Protein AF-A0A3S4ZV03-F1 (afdb_monomer_lite)

Foldseek 3Di:
DPPVVVVVVVVVVVVVVVVVVVCVVVVVVPPDDDQVKDAAFDKDQAKKFKKWKPLLLLLLLLCVVVLVVVPPDPPPPCPVPPPDDDDPPDPPPPPDDDDPPVVVVVVVLVVVLVVLVVVSVVVNVVLVVLVVCCVPPVDPVSVVCSRCVLVLQPDPPHPPHDPSNNVVSVVSSVSLQVVLVVVCVVLVWAWRIDGNTMTMIGQPHLDPVSSVVSVVVVQVVQCVDSSCVVIDMGTDWMFNIKRGDDPVDIDGHTDDDD

pLDDT: mean 71.77, std 21.35, range [29.94, 94.19]

Radius of gyration: 23.53 Å; chains: 1; bounding box: 66×64×48 Å

Structure (mmCIF, N/CA/C/O backbone):
data_AF-A0A3S4ZV03-F1
#
_entry.id   AF-A0A3S4ZV03-F1
#
loop_
_atom_site.group_PDB
_atom_site.id
_atom_site.type_symbol
_atom_site.label_atom_id
_atom_site.label_alt_id
_atom_site.label_comp_id
_atom_site.label_asym_id
_atom_site.label_entity_id
_atom_site.label_seq_id
_atom_site.pdbx_PDB_ins_code
_atom_site.Cartn_x
_atom_site.Cartn_y
_atom_site.Cartn_z
_atom_site.occupancy
_atom_site.B_iso_or_equiv
_atom_site.auth_seq_id
_atom_site.auth_comp_id
_atom_site.auth_asym_id
_atom_site.auth_atom_id
_atom_site.pdbx_PDB_model_num
ATOM 1 N N . MET A 1 1 ? -4.971 -44.556 -24.048 1.00 48.72 1 MET A N 1
ATOM 2 C CA . MET A 1 1 ? -5.098 -43.115 -23.725 1.00 48.72 1 MET A CA 1
ATOM 3 C C . MET A 1 1 ? -4.970 -42.780 -22.225 1.00 48.72 1 MET A C 1
ATOM 5 O O . MET A 1 1 ? -4.856 -41.608 -21.910 1.00 48.72 1 MET A O 1
ATOM 9 N N . TYR A 1 2 ? -4.892 -43.758 -21.304 1.00 41.91 2 TYR A N 1
ATOM 10 C CA . TYR A 1 2 ? -4.783 -43.507 -19.848 1.00 41.91 2 TYR A CA 1
ATOM 11 C C . TYR A 1 2 ? -3.351 -43.499 -19.272 1.00 41.91 2 TYR A C 1
ATOM 13 O O . TYR A 1 2 ? -3.158 -43.106 -18.127 1.00 41.91 2 TYR A O 1
ATOM 21 N N . SER A 1 3 ? -2.328 -43.872 -20.052 1.00 46.50 3 SER A N 1
ATOM 22 C CA . SER A 1 3 ? -0.942 -43.931 -19.552 1.00 46.50 3 SER A CA 1
ATOM 23 C C . SER A 1 3 ? -0.243 -42.565 -19.496 1.00 46.50 3 SER A C 1
ATOM 25 O O . SER A 1 3 ? 0.594 -42.360 -18.630 1.00 46.50 3 SER A O 1
ATOM 27 N N . LEU A 1 4 ? -0.588 -41.615 -20.375 1.00 43.75 4 LEU A N 1
ATOM 28 C CA . LEU A 1 4 ? 0.080 -40.302 -20.448 1.00 43.75 4 LEU A CA 1
ATOM 29 C C . LEU A 1 4 ? -0.342 -39.344 -19.321 1.00 43.75 4 LEU A C 1
ATOM 31 O O . LEU A 1 4 ? 0.462 -38.534 -18.865 1.00 43.75 4 LEU A O 1
ATOM 35 N N . VAL A 1 5 ? -1.577 -39.465 -18.827 1.00 50.22 5 VAL A N 1
ATOM 36 C CA . VAL A 1 5 ? -2.092 -38.616 -17.738 1.00 50.22 5 VAL A CA 1
ATOM 37 C C . VAL A 1 5 ? -1.450 -38.994 -16.398 1.00 50.22 5 VAL A C 1
ATOM 39 O O . VAL A 1 5 ? -1.127 -38.118 -15.598 1.00 50.22 5 VAL A O 1
ATOM 42 N N . PHE A 1 6 ? -1.172 -40.284 -16.177 1.00 45.72 6 PHE A N 1
ATOM 43 C CA . PHE A 1 6 ? -0.533 -40.759 -14.948 1.00 45.72 6 PHE A CA 1
ATOM 44 C C . PHE A 1 6 ? 0.948 -40.355 -14.871 1.00 45.72 6 PHE A C 1
ATOM 46 O O . PHE A 1 6 ? 1.417 -39.924 -13.819 1.00 45.72 6 PHE A O 1
ATOM 53 N N . THR A 1 7 ? 1.680 -40.394 -15.991 1.00 50.38 7 THR A N 1
ATOM 54 C CA . THR A 1 7 ? 3.086 -39.958 -16.026 1.00 50.38 7 THR A CA 1
ATOM 55 C C . THR A 1 7 ? 3.222 -38.446 -15.823 1.00 50.38 7 THR A C 1
ATOM 57 O O . THR A 1 7 ? 4.116 -38.010 -15.101 1.00 50.38 7 THR A O 1
ATOM 60 N N . LEU A 1 8 ? 2.303 -37.638 -16.369 1.00 45.66 8 LEU A N 1
ATOM 61 C CA . LEU A 1 8 ? 2.284 -36.186 -16.149 1.00 45.66 8 LEU A CA 1
ATOM 62 C C . LEU A 1 8 ? 1.967 -35.819 -14.691 1.00 45.66 8 LEU A C 1
ATOM 64 O O . LEU A 1 8 ? 2.613 -34.928 -14.142 1.00 45.66 8 LEU A O 1
ATOM 68 N N . TYR A 1 9 ? 1.046 -36.531 -14.031 1.00 46.81 9 TYR A N 1
ATOM 69 C CA . TYR A 1 9 ? 0.676 -36.250 -12.638 1.00 46.81 9 TYR A CA 1
ATOM 70 C C . TYR A 1 9 ? 1.794 -36.603 -11.641 1.00 46.81 9 TYR A C 1
ATOM 72 O O . TYR A 1 9 ? 2.054 -35.845 -10.702 1.00 46.81 9 TYR A O 1
ATOM 80 N N . TYR A 1 10 ? 2.513 -37.710 -11.872 1.00 45.72 10 TYR A N 1
ATOM 81 C CA . TYR A 1 10 ? 3.671 -38.090 -11.055 1.00 45.72 10 TYR A CA 1
ATOM 82 C C . TYR A 1 10 ? 4.902 -37.215 -11.330 1.00 45.72 10 TYR A C 1
ATOM 84 O O . TYR A 1 10 ? 5.596 -36.849 -10.381 1.00 45.72 10 TYR A O 1
ATOM 92 N N . CYS A 1 11 ? 5.137 -36.784 -12.577 1.00 45.47 11 CYS A N 1
ATOM 93 C CA . CYS A 1 11 ? 6.180 -35.794 -12.868 1.00 45.47 11 CYS A CA 1
ATOM 94 C C . CYS A 1 11 ? 5.885 -34.446 -12.197 1.00 45.47 11 CYS A C 1
ATOM 96 O O . CYS A 1 11 ? 6.800 -33.847 -11.639 1.00 45.47 11 CYS A O 1
ATOM 98 N N . TYR A 1 12 ? 4.628 -33.983 -12.187 1.00 46.91 12 TYR A N 1
ATOM 99 C CA . TYR A 1 12 ? 4.257 -32.714 -11.550 1.00 46.91 12 TYR A CA 1
ATOM 100 C C . TYR A 1 12 ? 4.405 -32.772 -10.021 1.00 46.91 12 TYR A C 1
ATOM 102 O O . TYR A 1 12 ? 4.945 -31.843 -9.423 1.00 46.91 12 TYR A O 1
ATOM 110 N N . ASN A 1 13 ? 4.017 -33.885 -9.384 1.00 40.72 13 ASN A N 1
ATOM 111 C CA . ASN A 1 13 ? 4.173 -34.059 -7.936 1.00 40.72 13 ASN A CA 1
ATOM 112 C C . ASN A 1 13 ? 5.638 -34.240 -7.501 1.00 40.72 13 ASN A C 1
ATOM 114 O O . ASN A 1 13 ? 6.049 -33.658 -6.498 1.00 40.72 13 ASN A O 1
ATOM 118 N N . PHE A 1 14 ? 6.459 -34.967 -8.270 1.00 47.06 14 PHE A N 1
ATOM 119 C CA . PHE A 1 14 ? 7.881 -35.141 -7.951 1.00 47.06 14 PHE A CA 1
ATOM 120 C C . PHE A 1 14 ? 8.686 -33.848 -8.176 1.00 47.06 14 PHE A C 1
ATOM 122 O O . PHE A 1 14 ? 9.521 -33.487 -7.345 1.00 47.06 14 PHE A O 1
ATOM 129 N N . LEU A 1 15 ? 8.372 -33.074 -9.228 1.00 46.53 15 LEU A N 1
ATOM 130 C CA . LEU A 1 15 ? 8.959 -31.745 -9.436 1.00 46.53 15 LEU A CA 1
ATOM 131 C C . LEU A 1 15 ? 8.522 -30.756 -8.343 1.00 46.53 15 LEU A C 1
ATOM 133 O O . LEU A 1 15 ? 9.307 -29.892 -7.968 1.00 46.53 15 LEU A O 1
ATOM 137 N N . CYS A 1 16 ? 7.305 -30.881 -7.801 1.00 45.53 16 CYS A N 1
ATOM 138 C CA . CYS A 1 16 ? 6.811 -30.013 -6.730 1.00 45.53 16 CYS A CA 1
ATOM 139 C C . CYS A 1 16 ? 7.458 -30.331 -5.369 1.00 45.53 16 CYS A C 1
ATOM 141 O O . CYS A 1 16 ? 7.816 -29.410 -4.635 1.00 45.53 16 CYS A O 1
ATOM 143 N N . LEU A 1 17 ? 7.697 -31.610 -5.062 1.00 43.28 17 LEU A N 1
ATOM 144 C CA . LEU A 1 17 ? 8.368 -32.045 -3.829 1.00 43.28 17 LEU A CA 1
ATOM 145 C C . LEU A 1 17 ? 9.867 -31.712 -3.814 1.00 43.28 17 LEU A C 1
ATOM 147 O O . LEU A 1 17 ? 10.373 -31.214 -2.808 1.00 43.28 17 LEU A O 1
ATOM 151 N N . VAL A 1 18 ? 10.573 -31.881 -4.939 1.00 47.59 18 VAL A N 1
ATOM 152 C CA . VAL A 1 18 ? 11.988 -31.473 -5.051 1.00 47.59 18 VAL A CA 1
ATOM 153 C C . VAL A 1 18 ? 12.128 -29.942 -5.000 1.00 47.59 18 VAL A C 1
ATOM 155 O O . VAL A 1 18 ? 13.063 -29.423 -4.387 1.00 47.59 18 VAL A O 1
ATOM 158 N N . LYS A 1 19 ? 11.160 -29.198 -5.556 1.00 40.56 19 LYS A N 1
ATOM 159 C CA . LYS A 1 19 ? 11.104 -27.726 -5.512 1.00 40.56 19 LYS A CA 1
ATOM 160 C C . LYS A 1 19 ? 10.794 -27.194 -4.107 1.00 40.56 19 LYS A C 1
ATOM 162 O O . LYS A 1 19 ? 11.415 -26.218 -3.700 1.00 40.56 19 LYS A O 1
ATOM 167 N N . LEU A 1 20 ? 9.951 -27.883 -3.330 1.00 42.56 20 LEU A N 1
ATOM 168 C CA . LEU A 1 20 ? 9.706 -27.584 -1.912 1.00 42.56 20 LEU A CA 1
ATOM 169 C C . LEU A 1 20 ? 10.937 -27.853 -1.035 1.00 42.56 20 LEU A C 1
ATOM 171 O O . LEU A 1 20 ? 11.251 -27.040 -0.163 1.00 42.56 20 LEU A O 1
ATOM 175 N N . HIS A 1 21 ? 11.676 -28.940 -1.286 1.00 37.03 21 HIS A N 1
ATOM 176 C CA . HIS A 1 21 ? 12.811 -29.302 -0.434 1.00 37.03 21 HIS A CA 1
ATOM 177 C C . HIS A 1 21 ? 14.094 -28.498 -0.728 1.00 37.03 21 HIS A C 1
ATOM 179 O O . HIS A 1 21 ? 14.871 -28.238 0.190 1.00 37.03 21 HIS A O 1
ATOM 185 N N . LEU A 1 22 ? 14.293 -28.028 -1.969 1.00 38.50 22 LEU A N 1
ATOM 186 C CA . LEU A 1 22 ? 15.385 -27.105 -2.328 1.00 38.50 22 LEU A CA 1
ATOM 187 C C . LEU A 1 22 ? 15.056 -25.630 -2.038 1.00 38.50 22 LEU A C 1
ATOM 189 O O . LEU A 1 22 ? 15.974 -24.851 -1.769 1.00 38.50 22 LEU A O 1
ATOM 193 N N . GLN A 1 23 ? 13.773 -25.236 -2.017 1.00 38.31 23 GLN A N 1
ATOM 194 C CA . GLN A 1 23 ? 13.375 -23.888 -1.592 1.00 38.31 23 GLN A CA 1
ATOM 195 C C . GLN A 1 23 ? 13.688 -23.642 -0.115 1.00 38.31 23 GLN A C 1
ATOM 197 O O . GLN A 1 23 ? 14.214 -22.582 0.209 1.00 38.31 23 GLN A O 1
ATOM 202 N N . SER A 1 24 ? 13.465 -24.606 0.781 1.00 33.62 24 SER A N 1
ATOM 203 C CA . SER A 1 24 ? 13.657 -24.363 2.219 1.00 33.62 24 SER A CA 1
ATOM 204 C C . SER A 1 24 ? 15.112 -24.087 2.626 1.00 33.62 24 SER A C 1
ATOM 206 O O . SER A 1 24 ? 15.339 -23.362 3.592 1.00 33.62 24 SER A O 1
ATOM 208 N N . ARG A 1 25 ? 16.110 -24.584 1.875 1.00 29.94 25 ARG A N 1
ATOM 209 C CA . ARG A 1 25 ? 17.536 -24.335 2.170 1.00 29.94 25 ARG A CA 1
ATOM 210 C C . ARG A 1 25 ? 18.123 -23.087 1.500 1.00 29.94 25 ARG A C 1
ATOM 212 O O . ARG A 1 25 ? 19.056 -22.517 2.054 1.00 29.94 25 ARG A O 1
ATOM 219 N N . GLN A 1 26 ? 17.579 -22.617 0.373 1.00 32.66 26 GLN A N 1
ATOM 220 C CA . GLN A 1 26 ? 18.017 -21.353 -0.253 1.00 32.66 26 GLN A CA 1
ATOM 221 C C . GLN A 1 26 ? 17.194 -20.124 0.160 1.00 32.66 26 GLN A C 1
ATOM 223 O O . GLN A 1 26 ? 17.672 -18.999 0.003 1.00 32.66 26 GLN A O 1
ATOM 228 N N . LEU A 1 27 ? 16.000 -20.306 0.739 1.00 36.00 27 LEU A N 1
ATOM 229 C CA . LEU A 1 27 ? 15.185 -19.188 1.231 1.00 36.00 27 LEU A CA 1
ATOM 230 C C . LEU A 1 27 ? 15.832 -18.427 2.402 1.00 36.00 27 LEU A C 1
ATOM 232 O O . LEU A 1 27 ? 15.582 -17.233 2.537 1.00 36.00 27 LEU A O 1
ATOM 236 N N . ASN A 1 28 ? 16.708 -19.060 3.188 1.00 30.44 28 ASN A N 1
ATOM 237 C CA . ASN A 1 28 ? 17.324 -18.420 4.358 1.00 30.44 28 ASN A CA 1
ATOM 238 C C . ASN A 1 28 ? 18.604 -17.619 4.057 1.00 30.44 28 ASN A C 1
ATOM 240 O O . ASN A 1 28 ? 19.060 -16.886 4.926 1.00 30.44 28 ASN A O 1
ATOM 244 N N . VAL A 1 29 ? 19.173 -17.702 2.846 1.00 36.56 29 VAL A N 1
ATOM 245 C CA . VAL A 1 29 ? 20.427 -16.990 2.496 1.00 36.56 29 VAL A CA 1
ATOM 246 C C . VAL A 1 29 ? 20.184 -15.758 1.602 1.00 36.56 29 VAL A C 1
ATOM 248 O O . VAL A 1 29 ? 21.060 -14.915 1.457 1.00 36.56 29 VAL A O 1
ATOM 251 N N . PHE A 1 30 ? 18.971 -15.573 1.064 1.00 35.91 30 PHE A N 1
ATOM 252 C CA . PHE A 1 30 ? 18.598 -14.389 0.264 1.00 35.91 30 PHE A CA 1
ATOM 253 C C . PHE A 1 30 ? 17.750 -13.345 1.022 1.00 35.91 30 PHE A C 1
ATOM 255 O O . PHE A 1 30 ? 17.319 -12.349 0.436 1.00 35.91 30 PHE A O 1
ATOM 262 N N . TYR A 1 31 ? 17.540 -13.541 2.327 1.00 38.00 31 TYR A N 1
ATOM 263 C CA . TYR A 1 31 ? 16.897 -12.594 3.243 1.00 38.00 31 TYR A CA 1
ATOM 264 C C . TYR A 1 31 ? 17.948 -11.684 3.904 1.00 38.00 31 TYR A C 1
ATOM 266 O O . TYR A 1 31 ? 18.365 -11.946 5.022 1.00 38.00 31 TYR A O 1
ATOM 274 N N . ALA A 1 32 ? 18.396 -10.617 3.232 1.00 31.98 32 ALA A N 1
ATOM 275 C CA . ALA A 1 32 ? 19.035 -9.466 3.896 1.00 31.98 32 ALA A CA 1
ATOM 276 C C . ALA A 1 32 ? 19.240 -8.280 2.933 1.00 31.98 32 ALA A C 1
ATOM 278 O O . ALA A 1 32 ? 20.360 -7.898 2.608 1.00 31.98 32 ALA A O 1
ATOM 279 N N . PHE A 1 33 ? 18.159 -7.645 2.483 1.00 39.81 33 PHE A N 1
ATOM 280 C CA . PHE A 1 33 ? 18.218 -6.209 2.196 1.00 39.81 33 PHE A CA 1
ATOM 281 C C . PHE A 1 33 ? 16.957 -5.579 2.779 1.00 39.81 33 PHE A C 1
ATOM 283 O O . PHE A 1 33 ? 15.850 -5.814 2.305 1.00 39.81 33 PHE A O 1
ATOM 290 N N . GLN A 1 34 ? 17.163 -4.891 3.897 1.00 44.84 34 GLN A N 1
ATOM 291 C CA . GLN A 1 34 ? 16.199 -4.367 4.861 1.00 44.84 34 GLN A CA 1
ATOM 292 C C . GLN A 1 34 ? 14.899 -3.850 4.217 1.00 44.84 34 GLN A C 1
ATOM 294 O O . GLN A 1 34 ? 14.826 -2.711 3.740 1.00 44.84 34 GLN A O 1
ATOM 299 N N . VAL A 1 35 ? 13.855 -4.689 4.243 1.00 53.53 35 VAL A N 1
ATOM 300 C CA . VAL A 1 35 ? 12.472 -4.238 4.055 1.00 53.53 35 VAL A CA 1
ATOM 301 C C . VAL A 1 35 ? 12.261 -3.156 5.102 1.00 53.53 35 VAL A C 1
ATOM 303 O O . VAL A 1 35 ? 12.460 -3.377 6.293 1.00 53.53 35 VAL A O 1
ATOM 306 N N . SER A 1 36 ? 11.982 -1.941 4.646 1.00 63.12 36 SER A N 1
ATOM 307 C CA . SER A 1 36 ? 11.804 -0.785 5.526 1.00 63.12 36 SER A CA 1
ATOM 308 C C . SER A 1 36 ? 10.389 -0.828 6.085 1.00 63.12 36 SER A C 1
ATOM 310 O O . SER A 1 36 ? 9.568 0.036 5.797 1.00 63.12 36 SER A O 1
ATOM 312 N N . GLU A 1 37 ? 10.083 -1.903 6.799 1.00 81.06 37 GLU A N 1
ATOM 313 C CA . GLU A 1 37 ? 8.794 -2.094 7.434 1.00 81.06 37 GLU A CA 1
ATOM 314 C C . GLU A 1 37 ? 8.731 -1.190 8.659 1.00 81.06 37 GLU A C 1
ATOM 316 O O . GLU A 1 37 ? 9.642 -1.164 9.490 1.00 81.06 37 GLU A O 1
ATOM 321 N N . ILE A 1 38 ? 7.667 -0.405 8.750 1.00 86.69 38 ILE A N 1
ATOM 322 C CA . ILE A 1 38 ? 7.365 0.325 9.973 1.00 86.69 38 ILE A CA 1
ATOM 323 C C . ILE A 1 38 ? 6.415 -0.558 10.749 1.00 86.69 38 ILE A C 1
ATOM 325 O O . ILE A 1 38 ? 5.389 -0.959 10.212 1.00 86.69 38 ILE A O 1
ATOM 329 N N . ASN A 1 39 ? 6.749 -0.837 12.0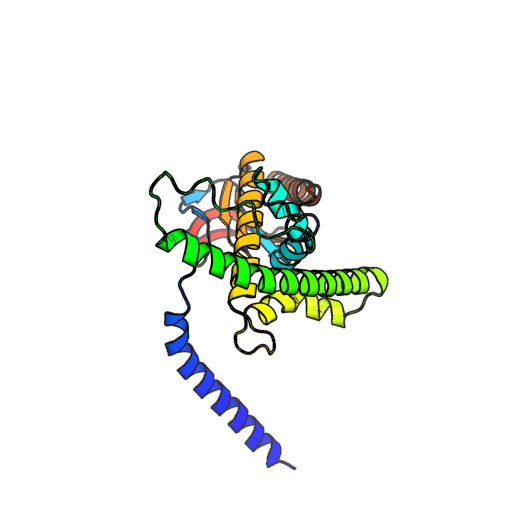02 1.00 91.75 39 ASN A N 1
ATOM 330 C CA . ASN A 1 39 ? 5.888 -1.581 12.900 1.00 91.75 39 ASN A CA 1
ATOM 331 C C . ASN A 1 39 ? 5.869 -0.892 14.269 1.00 91.75 39 ASN A C 1
ATOM 333 O O . ASN A 1 39 ? 6.916 -0.696 14.887 1.00 91.75 39 ASN A O 1
ATOM 337 N N . ARG A 1 40 ? 4.683 -0.487 14.723 1.00 90.44 40 ARG A N 1
ATOM 338 C CA . ARG A 1 40 ? 4.444 0.116 16.035 1.00 90.44 40 ARG A CA 1
ATOM 339 C C . ARG A 1 40 ? 3.496 -0.781 16.812 1.00 90.44 40 ARG A C 1
ATOM 341 O O . ARG A 1 40 ? 2.285 -0.746 16.610 1.00 90.44 40 ARG A O 1
ATOM 348 N N . SER A 1 41 ? 4.064 -1.592 17.696 1.00 91.81 41 SER A N 1
ATOM 349 C CA . SER A 1 41 ? 3.290 -2.426 18.608 1.00 91.81 41 SER A CA 1
ATOM 350 C C . SER A 1 41 ? 2.565 -1.563 19.639 1.00 91.81 41 SER A C 1
ATOM 352 O O . SER A 1 41 ? 3.160 -0.644 20.207 1.00 91.81 41 SER A O 1
ATOM 354 N N . GLY A 1 42 ? 1.309 -1.877 19.927 1.00 91.69 42 GLY A N 1
ATOM 355 C CA . GLY A 1 42 ? 0.536 -1.144 20.918 1.00 91.69 42 GLY A CA 1
ATOM 356 C C . GLY A 1 42 ? -0.944 -1.491 20.926 1.00 91.69 42 GLY A C 1
ATOM 357 O O . GLY A 1 42 ? -1.450 -2.239 20.087 1.00 91.69 42 GLY A O 1
ATOM 358 N N . PHE A 1 43 ? -1.643 -0.917 21.902 1.00 92.88 43 PHE A N 1
ATOM 359 C CA . PHE A 1 43 ? -3.096 -0.955 21.978 1.00 92.88 43 PHE A CA 1
ATOM 360 C C . PHE A 1 43 ? -3.690 0.342 21.433 1.00 92.88 43 PHE A C 1
ATOM 362 O O . PHE A 1 43 ? -3.384 1.432 21.917 1.00 92.88 43 PHE A O 1
ATOM 369 N N . TYR A 1 44 ? -4.581 0.210 20.457 1.00 93.00 44 TYR A N 1
ATOM 370 C CA . TYR A 1 44 ? -5.221 1.316 19.765 1.00 93.00 44 TYR A CA 1
ATOM 371 C C . TYR A 1 44 ? -6.726 1.291 20.028 1.00 93.00 44 TYR A C 1
ATOM 373 O O . TYR A 1 44 ? -7.445 0.368 19.638 1.00 93.00 44 TYR A O 1
ATOM 381 N N . GLN A 1 45 ? -7.194 2.331 20.722 1.00 91.31 45 GLN A N 1
ATOM 382 C CA . GLN A 1 45 ? -8.594 2.489 21.132 1.00 91.31 45 GLN A CA 1
ATOM 383 C C . GLN A 1 45 ? -9.482 3.109 20.046 1.00 91.31 45 GLN A C 1
ATOM 385 O O . GLN A 1 45 ? -10.705 3.031 20.136 1.00 91.31 45 GLN A O 1
ATOM 390 N N . HIS A 1 46 ? -8.871 3.740 19.045 1.00 92.75 46 HIS A N 1
ATOM 391 C CA . HIS A 1 46 ? -9.562 4.360 17.921 1.00 92.75 46 HIS A CA 1
ATOM 392 C C . HIS A 1 46 ? -9.715 3.381 16.754 1.00 92.75 46 HIS A C 1
ATOM 394 O O . HIS A 1 46 ? -9.014 2.368 16.671 1.00 92.75 46 HIS A O 1
ATOM 400 N N . VAL A 1 47 ? -10.592 3.733 15.814 1.00 93.50 47 VAL A N 1
ATOM 401 C CA . VAL A 1 47 ? -10.834 2.934 14.617 1.00 93.50 47 VAL A CA 1
ATOM 402 C C . VAL A 1 47 ? -9.575 2.902 13.749 1.00 93.50 47 VAL A C 1
ATOM 404 O O . VAL A 1 47 ? -9.096 3.942 13.270 1.00 93.50 47 VAL A O 1
ATOM 407 N N . CYS A 1 48 ? -9.072 1.689 13.542 1.00 94.12 48 CYS A N 1
ATOM 408 C CA . CYS A 1 48 ? -7.948 1.378 12.673 1.00 94.12 48 CYS A CA 1
ATOM 409 C C . CYS A 1 48 ? -8.468 0.795 11.358 1.00 94.12 48 CYS A C 1
ATOM 411 O O . CYS A 1 48 ? -9.410 0.005 11.354 1.00 94.12 48 CYS A O 1
ATOM 413 N N . VAL A 1 49 ? -7.856 1.175 10.247 1.00 93.94 49 VAL A N 1
ATOM 414 C CA . VAL A 1 49 ? -8.214 0.723 8.905 1.00 93.94 49 VAL A CA 1
ATOM 415 C C . VAL A 1 49 ? -6.991 0.088 8.265 1.00 93.94 49 VAL A C 1
ATOM 417 O O . VAL A 1 49 ? -5.889 0.632 8.313 1.00 93.94 49 VAL A O 1
ATOM 420 N N . ASP A 1 50 ? -7.214 -1.091 7.711 1.00 93.56 50 ASP A N 1
ATOM 421 C CA . ASP A 1 50 ? -6.257 -1.888 6.966 1.00 93.56 50 ASP A CA 1
ATOM 422 C C . ASP A 1 50 ? -6.457 -1.614 5.476 1.00 93.56 50 ASP A C 1
ATOM 424 O O . ASP A 1 50 ? -7.577 -1.710 4.960 1.00 93.56 50 ASP A O 1
ATOM 428 N N . LEU A 1 51 ? -5.376 -1.220 4.818 1.00 92.81 51 LEU A N 1
ATOM 429 C CA . LEU A 1 51 ? -5.341 -0.788 3.432 1.00 92.81 51 LEU A CA 1
ATOM 430 C C . LEU A 1 51 ? -4.317 -1.624 2.670 1.00 92.81 51 LEU A C 1
ATOM 432 O O . LEU A 1 51 ? -3.168 -1.750 3.100 1.00 92.81 51 LEU A O 1
ATOM 436 N N . ASP A 1 52 ? -4.711 -2.123 1.509 1.00 92.06 52 ASP A N 1
ATOM 437 C CA . ASP A 1 52 ? -3.807 -2.787 0.581 1.00 92.06 52 ASP A CA 1
ATOM 438 C C . ASP A 1 52 ? -3.226 -1.759 -0.392 1.00 92.06 52 ASP A C 1
ATOM 440 O O . ASP A 1 52 ? -3.937 -0.935 -0.974 1.00 92.06 52 ASP A O 1
ATOM 444 N N . LEU A 1 53 ? -1.901 -1.787 -0.537 1.00 90.00 53 LEU A N 1
ATOM 445 C CA . LEU A 1 53 ? -1.151 -0.940 -1.456 1.00 90.00 53 LEU A CA 1
ATOM 446 C C . LEU A 1 53 ? -0.826 -1.740 -2.715 1.00 90.00 53 LEU A C 1
ATOM 448 O O . LEU A 1 53 ? -0.017 -2.672 -2.695 1.00 90.00 53 LEU A O 1
ATOM 452 N N . CYS A 1 54 ? -1.418 -1.335 -3.830 1.00 87.31 54 CYS A N 1
ATOM 453 C CA . CYS A 1 54 ? -1.219 -1.950 -5.132 1.00 87.31 54 CYS A CA 1
ATOM 454 C C . CYS A 1 54 ? -0.422 -1.020 -6.053 1.00 87.31 54 CYS A C 1
ATOM 456 O O . CYS A 1 54 ? -0.416 0.204 -5.911 1.00 87.31 54 CYS A O 1
ATOM 458 N N . ASN A 1 55 ? 0.272 -1.611 -7.027 1.00 84.88 55 ASN A N 1
ATOM 459 C CA . ASN A 1 55 ? 0.989 -0.887 -8.082 1.00 84.88 55 ASN A CA 1
ATOM 460 C C . ASN A 1 55 ? 2.102 0.062 -7.608 1.00 84.88 55 ASN A C 1
ATOM 462 O O . ASN A 1 55 ? 2.534 0.915 -8.380 1.00 84.88 55 ASN A O 1
ATOM 466 N N . LEU A 1 56 ? 2.653 -0.113 -6.399 1.00 88.44 56 LEU A N 1
ATOM 467 C CA . LEU A 1 56 ? 3.764 0.721 -5.920 1.00 88.44 56 LEU A CA 1
ATOM 468 C C . LEU A 1 56 ? 4.962 0.683 -6.881 1.00 88.44 56 LEU A C 1
ATOM 470 O O . LEU A 1 56 ? 5.488 1.728 -7.244 1.00 88.44 56 LEU A O 1
ATOM 474 N N . ALA A 1 57 ? 5.362 -0.505 -7.340 1.00 86.56 57 ALA A N 1
ATOM 475 C CA . ALA A 1 57 ? 6.489 -0.663 -8.260 1.00 86.56 57 ALA A CA 1
ATOM 476 C C . ALA A 1 57 ? 6.260 0.037 -9.610 1.00 86.56 57 ALA A C 1
ATOM 478 O O . ALA A 1 57 ? 7.156 0.705 -10.123 1.00 86.56 57 ALA A O 1
ATOM 479 N N . VAL A 1 58 ? 5.051 -0.093 -10.159 1.00 86.88 58 VAL A N 1
ATOM 480 C CA . VAL A 1 58 ? 4.644 0.529 -11.425 1.00 86.88 58 VAL A CA 1
ATOM 481 C C . VAL A 1 58 ? 4.577 2.048 -11.265 1.00 86.88 58 VAL A C 1
ATOM 483 O O . VAL A 1 58 ? 5.165 2.773 -12.062 1.00 86.88 58 VAL A O 1
ATOM 486 N N . ASN A 1 59 ? 3.955 2.537 -10.189 1.00 89.25 59 ASN A N 1
ATOM 487 C CA . ASN A 1 59 ? 3.913 3.955 -9.846 1.00 89.25 59 ASN A CA 1
ATOM 488 C C . ASN A 1 59 ? 5.324 4.540 -9.709 1.00 89.25 59 ASN A C 1
ATOM 490 O O . ASN A 1 59 ? 5.630 5.557 -10.323 1.00 89.25 59 ASN A O 1
ATOM 494 N N . THR A 1 60 ? 6.206 3.873 -8.962 1.00 87.62 60 THR A N 1
ATOM 495 C CA . THR A 1 60 ? 7.600 4.295 -8.803 1.00 87.62 60 THR A CA 1
ATOM 496 C C . THR A 1 60 ? 8.336 4.343 -10.134 1.00 87.62 60 THR A C 1
ATOM 498 O O . THR A 1 60 ? 9.081 5.288 -10.363 1.00 87.62 60 THR A O 1
ATOM 501 N N . LEU A 1 61 ? 8.148 3.352 -11.006 1.00 86.56 61 LEU A N 1
ATOM 502 C CA . LEU A 1 61 ? 8.822 3.312 -12.298 1.00 86.56 61 LEU A CA 1
ATOM 503 C C . LEU A 1 61 ? 8.359 4.458 -13.205 1.00 86.56 61 LEU A C 1
ATOM 505 O O . LEU A 1 61 ? 9.193 5.168 -13.761 1.00 86.56 61 LEU A O 1
ATOM 509 N N . LEU A 1 62 ? 7.047 4.688 -13.289 1.00 83.88 62 LEU A N 1
ATOM 510 C CA . LEU A 1 62 ? 6.470 5.776 -14.081 1.00 83.88 62 LEU A CA 1
ATOM 511 C C . LEU A 1 62 ? 6.874 7.152 -13.538 1.00 83.88 62 LEU A C 1
ATOM 513 O O . LEU A 1 62 ? 7.119 8.075 -14.311 1.00 83.88 62 LEU A O 1
ATOM 517 N N . MET A 1 63 ? 6.973 7.286 -12.214 1.00 80.75 63 MET A N 1
ATOM 518 C CA . MET A 1 63 ? 7.369 8.525 -11.541 1.00 80.75 63 MET A CA 1
ATOM 519 C C . MET A 1 63 ? 8.882 8.634 -11.316 1.00 80.75 63 MET A C 1
ATOM 521 O O . MET A 1 63 ? 9.330 9.594 -10.694 1.00 80.75 63 MET A O 1
ATOM 525 N N . ALA A 1 64 ? 9.688 7.695 -11.826 1.00 74.75 64 ALA A N 1
ATOM 526 C CA . ALA A 1 64 ? 11.120 7.616 -11.536 1.00 74.75 64 ALA A CA 1
ATOM 527 C C . ALA A 1 64 ? 11.897 8.872 -11.956 1.00 74.75 64 ALA A C 1
ATOM 529 O O . ALA A 1 64 ? 12.900 9.188 -11.325 1.00 74.75 64 ALA A O 1
ATOM 530 N N . SER A 1 65 ? 11.433 9.609 -12.972 1.00 70.38 65 SER A N 1
ATOM 531 C CA . SER A 1 65 ? 12.024 10.891 -13.382 1.00 70.38 65 SER A CA 1
ATOM 532 C C . SER A 1 65 ? 11.817 12.016 -12.365 1.00 70.38 65 SER A C 1
ATOM 534 O O . SER A 1 65 ? 12.628 12.929 -12.314 1.00 70.38 65 SER A O 1
ATOM 536 N N . ARG A 1 66 ? 10.771 11.935 -11.536 1.00 64.06 66 ARG A N 1
ATOM 537 C CA . ARG A 1 66 ? 10.409 12.947 -10.528 1.00 64.06 66 ARG A CA 1
ATOM 538 C C . ARG A 1 66 ? 10.956 12.633 -9.135 1.00 64.06 66 ARG A C 1
ATOM 540 O O . ARG A 1 66 ? 10.953 13.485 -8.258 1.00 64.06 66 ARG A O 1
ATOM 547 N N . VAL A 1 67 ? 11.413 11.401 -8.902 1.00 65.81 67 VAL A N 1
ATOM 548 C CA . VAL A 1 67 ? 11.999 10.995 -7.612 1.00 65.81 67 VAL A CA 1
ATOM 549 C C . VAL A 1 67 ? 13.302 11.752 -7.280 1.00 65.81 67 VAL A C 1
ATOM 551 O O . VAL A 1 67 ? 13.471 12.088 -6.111 1.00 65.81 67 VAL A O 1
ATOM 554 N N . PRO A 1 68 ? 14.206 12.063 -8.235 1.00 61.12 68 PRO A N 1
ATOM 555 C CA . PRO A 1 68 ? 15.406 12.865 -7.965 1.00 61.12 68 PRO A CA 1
ATOM 556 C C . PRO A 1 68 ? 15.105 14.306 -7.528 1.00 61.12 68 PRO A C 1
ATOM 558 O O . PRO A 1 68 ? 15.786 14.834 -6.654 1.00 61.12 68 PRO A O 1
ATOM 561 N N . GLU A 1 69 ? 14.048 14.923 -8.068 1.00 54.44 69 GLU A N 1
ATOM 562 C CA . GLU A 1 69 ? 13.606 16.279 -7.690 1.00 54.44 69 GLU A CA 1
ATOM 563 C C . GLU A 1 69 ? 13.187 16.365 -6.210 1.00 54.44 69 GLU A C 1
ATOM 565 O O . GLU A 1 69 ? 13.231 17.434 -5.605 1.00 54.44 69 GLU A O 1
ATOM 570 N N . LEU A 1 70 ? 12.829 15.227 -5.605 1.00 52.03 70 LEU A N 1
ATOM 571 C CA . LEU A 1 70 ? 12.423 15.114 -4.206 1.00 52.03 70 LEU A CA 1
ATOM 572 C C . LEU A 1 70 ? 13.590 15.297 -3.213 1.00 52.03 70 LEU A C 1
ATOM 574 O O . LEU A 1 70 ? 13.342 15.465 -2.022 1.00 52.03 70 LEU A O 1
ATOM 578 N N . GLU A 1 71 ? 14.848 15.241 -3.669 1.00 47.25 71 GLU A N 1
ATOM 579 C CA . GLU A 1 71 ? 16.027 15.256 -2.790 1.00 47.25 71 GLU A CA 1
ATOM 580 C C . GLU A 1 71 ? 16.725 16.618 -2.689 1.00 47.25 71 GLU A C 1
ATOM 582 O O . GLU A 1 71 ? 17.609 16.765 -1.849 1.00 47.25 71 GLU A O 1
ATOM 587 N N . GLY A 1 72 ? 16.405 17.614 -3.527 1.00 44.88 72 GLY A N 1
ATOM 588 C CA . GLY A 1 72 ? 17.184 18.866 -3.587 1.00 44.88 72 GLY A CA 1
ATOM 589 C C . GLY A 1 72 ? 18.671 18.667 -3.947 1.00 44.88 72 GLY A C 1
ATOM 590 O O . GLY A 1 72 ? 19.424 19.632 -4.051 1.00 44.88 72 GLY A O 1
ATOM 591 N N . ALA A 1 73 ? 19.095 17.422 -4.171 1.00 37.94 73 ALA A N 1
ATOM 592 C CA . ALA A 1 73 ? 20.379 17.041 -4.708 1.00 37.94 73 ALA A CA 1
ATOM 593 C C . ALA A 1 73 ? 20.234 16.991 -6.226 1.00 37.94 73 ALA A C 1
ATOM 595 O O . ALA A 1 73 ? 19.584 16.105 -6.780 1.00 37.94 73 ALA A O 1
ATOM 596 N N . SER A 1 74 ? 20.855 17.958 -6.894 1.00 37.41 74 SER A N 1
ATOM 597 C CA . SER A 1 74 ? 21.108 17.935 -8.330 1.00 37.41 74 SER A CA 1
ATOM 598 C C . SER A 1 74 ? 22.039 16.766 -8.676 1.00 37.41 74 SER A C 1
ATOM 600 O O . SER A 1 74 ? 23.197 16.965 -9.031 1.00 37.41 74 SER A O 1
ATOM 602 N N . VAL A 1 75 ? 21.547 15.529 -8.614 1.00 42.00 75 VAL A N 1
ATOM 603 C CA . VAL A 1 75 ? 21.989 14.517 -9.573 1.00 42.00 75 VAL A CA 1
ATOM 604 C C . VAL A 1 75 ? 21.228 14.822 -10.848 1.00 42.00 75 VAL A C 1
ATOM 606 O O . VAL A 1 75 ? 20.157 14.287 -11.127 1.00 42.00 75 VAL A O 1
ATOM 609 N N . THR A 1 76 ? 21.741 15.819 -11.559 1.00 38.09 76 THR A N 1
ATOM 610 C CA . THR A 1 76 ? 21.237 16.259 -12.846 1.00 38.09 76 THR A CA 1
ATOM 611 C C . THR A 1 76 ? 21.075 15.020 -13.717 1.00 38.09 76 THR A C 1
ATOM 613 O O . THR A 1 76 ? 22.037 14.369 -14.105 1.00 38.09 76 THR A O 1
ATOM 616 N N . PHE A 1 77 ? 19.825 14.696 -14.020 1.00 43.94 77 PHE A N 1
ATOM 617 C CA . PHE A 1 77 ? 19.416 13.691 -14.999 1.00 43.94 77 PHE A CA 1
ATOM 618 C C . PHE A 1 77 ? 19.972 13.991 -16.414 1.00 43.94 77 PHE A C 1
ATOM 620 O O . PHE A 1 77 ? 19.921 13.125 -17.285 1.00 43.94 77 PHE A O 1
ATOM 627 N N . ASP A 1 78 ? 20.556 15.184 -16.596 1.00 34.72 78 ASP A N 1
ATOM 628 C CA . ASP A 1 78 ? 21.151 15.731 -17.820 1.00 34.72 78 ASP A CA 1
ATOM 629 C C . ASP A 1 78 ? 22.683 15.605 -17.944 1.00 34.72 78 ASP A C 1
ATOM 631 O O . ASP A 1 78 ? 23.226 15.923 -19.000 1.00 34.72 78 ASP A O 1
ATOM 635 N N . THR A 1 79 ? 23.431 15.122 -16.941 1.00 38.12 79 THR A N 1
ATOM 636 C CA . THR A 1 79 ? 24.904 14.981 -17.088 1.00 38.12 79 THR A CA 1
ATOM 637 C C . THR A 1 79 ? 25.350 13.730 -17.849 1.00 38.12 79 THR A C 1
ATOM 639 O O . THR A 1 79 ? 26.545 13.491 -17.982 1.00 38.12 79 THR A O 1
ATOM 642 N N . LEU A 1 80 ? 24.418 12.947 -18.403 1.00 42.97 80 LEU A N 1
ATOM 643 C CA . LEU A 1 80 ? 24.739 11.864 -19.345 1.00 42.97 80 LEU A CA 1
ATOM 644 C C . LEU A 1 80 ? 24.521 12.259 -20.814 1.00 42.97 80 LEU A C 1
ATOM 646 O O . LEU A 1 80 ? 24.846 11.478 -21.702 1.00 42.97 80 LEU A O 1
ATOM 650 N N . SER A 1 81 ? 24.021 13.468 -21.081 1.00 39.22 81 SER A N 1
ATOM 651 C CA . SER A 1 81 ? 24.042 14.103 -22.404 1.00 39.22 81 SER A CA 1
ATOM 652 C C . SER A 1 81 ? 25.242 15.043 -22.519 1.00 39.22 81 SER A C 1
ATOM 654 O O . SER A 1 81 ? 25.111 16.249 -22.700 1.00 39.22 81 SER A O 1
ATOM 656 N N . SER A 1 82 ? 26.440 14.481 -22.397 1.00 38.25 82 SER A N 1
ATOM 657 C CA . SER A 1 82 ? 27.663 15.143 -22.846 1.00 38.25 82 SER A CA 1
ATOM 658 C C . SER A 1 82 ? 28.564 14.111 -23.511 1.00 38.25 82 SER A C 1
ATOM 660 O O . SER A 1 82 ? 29.529 13.643 -22.914 1.00 38.25 82 SER A O 1
ATOM 662 N N . GLU A 1 83 ? 28.217 13.746 -24.745 1.00 38.94 83 GLU A N 1
ATOM 663 C CA . GLU A 1 83 ? 29.134 13.044 -25.652 1.00 38.94 83 GLU A CA 1
ATOM 664 C C . GLU A 1 83 ? 30.248 13.965 -26.194 1.00 38.94 83 GLU A C 1
ATOM 666 O O . GLU A 1 83 ? 31.151 13.471 -26.848 1.00 38.94 83 GLU A O 1
ATOM 671 N N . ASP A 1 84 ? 30.279 15.259 -25.841 1.00 37.03 84 ASP A N 1
ATOM 672 C CA . ASP A 1 84 ? 31.319 16.201 -26.286 1.00 37.03 84 ASP A CA 1
ATOM 673 C C . ASP A 1 84 ? 31.875 17.062 -25.136 1.00 37.03 84 ASP A C 1
ATOM 675 O O . ASP A 1 84 ? 31.592 18.258 -25.031 1.00 37.03 84 ASP A O 1
ATOM 679 N N . ARG A 1 85 ? 32.705 16.491 -24.252 1.00 36.56 85 ARG A N 1
ATOM 680 C CA . ARG A 1 85 ? 33.692 17.302 -23.512 1.00 36.56 85 ARG A CA 1
ATOM 681 C C . ARG A 1 85 ? 35.081 16.657 -23.564 1.00 36.56 85 ARG A C 1
ATOM 683 O O . ARG A 1 85 ? 35.198 15.481 -23.221 1.00 36.56 85 ARG A O 1
ATOM 690 N N . PRO A 1 86 ? 36.127 17.400 -23.973 1.00 34.25 86 PRO A N 1
ATOM 691 C CA . PRO A 1 86 ? 37.496 16.906 -23.959 1.00 34.25 86 PRO A CA 1
ATOM 692 C C . PRO A 1 86 ? 38.001 16.664 -22.525 1.00 34.25 86 PRO A C 1
ATOM 694 O O . PRO A 1 86 ? 37.534 17.256 -21.555 1.00 34.25 86 PRO A O 1
ATOM 697 N N . LEU A 1 87 ? 38.929 15.713 -22.424 1.00 40.66 87 LEU A N 1
ATOM 698 C CA . LEU A 1 87 ? 39.372 14.983 -21.230 1.00 40.66 87 LEU A CA 1
ATOM 699 C C . LEU A 1 87 ? 40.314 15.755 -20.275 1.00 40.66 87 LEU A C 1
ATOM 701 O O . LEU A 1 87 ? 41.075 15.123 -19.546 1.00 40.66 87 LEU A O 1
ATOM 705 N N . ASP A 1 88 ? 40.317 17.089 -20.247 1.00 35.38 88 ASP A N 1
ATOM 706 C CA . ASP A 1 88 ? 41.428 17.856 -19.654 1.00 35.38 88 ASP A CA 1
ATOM 707 C C . ASP A 1 88 ? 41.135 18.665 -18.373 1.00 35.38 88 ASP A C 1
ATOM 709 O O . ASP A 1 88 ? 42.038 19.334 -17.878 1.00 35.38 88 ASP A O 1
ATOM 713 N N . VAL A 1 89 ? 39.955 18.566 -17.741 1.00 43.38 89 VAL A N 1
ATOM 714 C CA . VAL A 1 89 ? 39.631 19.404 -16.551 1.00 43.38 89 VAL A CA 1
ATOM 715 C C . VAL A 1 89 ? 39.174 18.613 -15.315 1.00 43.38 89 VAL A C 1
ATOM 717 O O . VAL A 1 89 ? 38.207 18.972 -14.651 1.00 43.38 89 VAL A O 1
ATOM 720 N N . GLN A 1 90 ? 39.863 17.526 -14.956 1.00 39.19 90 GLN A N 1
ATOM 721 C CA . GLN A 1 90 ? 39.592 16.811 -13.690 1.00 39.19 90 GLN A CA 1
ATOM 722 C C . GLN A 1 90 ? 40.838 16.486 -12.855 1.00 39.19 90 GLN A C 1
ATOM 724 O O . GLN A 1 90 ? 40.810 15.594 -12.012 1.00 39.19 90 GLN A O 1
ATOM 729 N N . LEU A 1 91 ? 41.951 17.191 -13.085 1.00 39.25 91 LEU A N 1
ATOM 730 C CA . LEU A 1 91 ? 43.239 16.872 -12.455 1.00 39.25 91 LEU A CA 1
ATOM 731 C C . LEU A 1 91 ? 43.736 17.939 -11.459 1.00 39.25 91 LEU A C 1
ATOM 733 O O . LEU A 1 91 ? 44.793 17.747 -10.867 1.00 39.25 91 LEU A O 1
ATOM 737 N N . THR A 1 92 ? 43.013 19.040 -11.226 1.00 38.62 92 THR A N 1
ATOM 738 C CA . THR A 1 92 ? 43.530 20.149 -10.393 1.00 38.62 92 THR A CA 1
ATOM 739 C C . THR A 1 92 ? 43.076 20.181 -8.933 1.00 38.62 92 THR A C 1
ATOM 741 O O . THR A 1 92 ? 43.590 21.011 -8.198 1.00 38.62 92 THR A O 1
ATOM 744 N N . ASP A 1 93 ? 42.250 19.242 -8.460 1.00 37.56 93 ASP A N 1
ATOM 745 C CA . ASP A 1 93 ? 41.839 19.182 -7.039 1.00 37.56 93 ASP A CA 1
ATOM 746 C C . ASP A 1 93 ? 42.439 17.972 -6.285 1.00 37.56 93 ASP A C 1
ATOM 748 O O . ASP A 1 93 ? 41.836 17.401 -5.377 1.00 37.56 93 ASP A O 1
ATOM 752 N N . ILE A 1 94 ? 43.665 17.567 -6.645 1.00 45.75 94 ILE A N 1
ATOM 753 C CA . ILE A 1 94 ? 44.422 16.459 -6.018 1.00 45.75 94 ILE A CA 1
ATOM 754 C C . ILE A 1 94 ? 45.330 16.970 -4.877 1.00 45.75 94 ILE A C 1
ATOM 756 O O . ILE A 1 94 ? 46.476 16.549 -4.727 1.00 45.75 94 ILE A O 1
ATOM 760 N N . SER A 1 95 ? 44.849 17.892 -4.042 1.00 39.44 95 SER A N 1
ATOM 761 C CA . SER A 1 95 ? 45.611 18.371 -2.875 1.00 39.44 95 SER A CA 1
ATOM 762 C C . SER A 1 95 ? 44.768 18.418 -1.604 1.00 39.44 95 SER A C 1
ATOM 764 O O . SER A 1 95 ? 44.691 19.431 -0.915 1.00 39.44 95 SER A O 1
ATOM 766 N N . GLY A 1 96 ? 44.136 17.294 -1.278 1.00 36.78 96 GLY A N 1
ATOM 767 C CA . GLY A 1 96 ? 43.474 17.076 0.005 1.00 36.78 96 GLY A CA 1
ATOM 768 C C . GLY A 1 96 ? 43.157 15.599 0.164 1.00 36.78 96 GLY A C 1
ATOM 769 O O . GLY A 1 96 ? 42.191 15.114 -0.411 1.00 36.78 96 GLY A O 1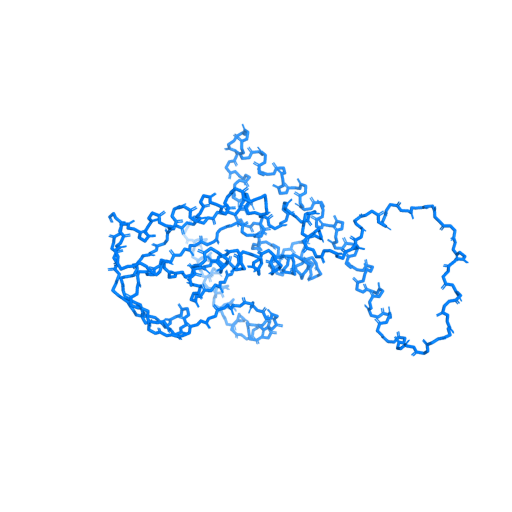
ATOM 770 N N . GLY A 1 97 ? 44.018 14.867 0.876 1.00 45.25 97 GLY A N 1
ATOM 771 C CA . GLY A 1 97 ? 43.961 13.409 0.976 1.00 45.25 97 GLY A CA 1
ATOM 772 C C . GLY A 1 97 ? 42.583 12.886 1.384 1.00 45.25 97 GLY A C 1
ATOM 773 O O . GLY A 1 97 ? 42.167 13.050 2.527 1.00 45.25 97 GLY A O 1
ATOM 774 N N . LEU A 1 98 ? 41.899 12.212 0.457 1.00 37.78 98 LEU A N 1
ATOM 775 C CA . LEU A 1 98 ? 40.669 11.470 0.714 1.00 37.78 98 LEU A CA 1
ATOM 776 C C . LEU A 1 98 ? 40.680 10.143 -0.061 1.00 37.78 98 LEU A C 1
ATOM 778 O O . LEU A 1 98 ? 40.901 10.094 -1.267 1.00 37.78 98 LEU A O 1
ATOM 782 N N . ASN A 1 99 ? 40.468 9.069 0.702 1.00 46.34 99 ASN A N 1
ATOM 783 C CA . ASN A 1 99 ? 40.188 7.676 0.339 1.00 46.34 99 ASN A CA 1
ATOM 784 C C . ASN A 1 99 ? 39.971 7.351 -1.155 1.00 46.34 99 ASN A C 1
ATOM 786 O O . ASN A 1 99 ? 38.842 7.344 -1.648 1.00 46.34 99 ASN A O 1
ATOM 790 N N . LEU A 1 100 ? 41.028 6.873 -1.823 1.00 42.12 100 LEU A N 1
ATOM 791 C CA . LEU A 1 100 ? 40.937 6.275 -3.164 1.00 42.12 100 LEU A CA 1
ATOM 792 C C . LEU A 1 100 ? 40.033 5.021 -3.223 1.00 42.12 100 LEU A C 1
ATOM 794 O O . LEU A 1 100 ? 39.499 4.703 -4.280 1.00 42.12 100 LEU A O 1
ATOM 798 N N . GLY A 1 101 ? 39.798 4.324 -2.103 1.00 37.88 101 GLY A N 1
ATOM 799 C CA . GLY A 1 101 ? 38.936 3.130 -2.064 1.00 37.88 101 GLY A CA 1
ATOM 800 C C . GLY A 1 101 ? 37.429 3.411 -2.187 1.00 37.88 101 GLY A C 1
ATOM 801 O O . GLY A 1 101 ? 36.686 2.579 -2.709 1.00 37.88 101 GLY A O 1
ATOM 802 N N . ALA A 1 102 ? 36.967 4.590 -1.754 1.00 43.44 102 ALA A N 1
ATOM 803 C CA . ALA A 1 102 ? 35.557 4.988 -1.843 1.00 43.44 102 ALA A CA 1
ATOM 804 C C . ALA A 1 102 ? 35.196 5.549 -3.230 1.00 43.44 102 ALA A C 1
ATOM 806 O O . ALA A 1 102 ? 34.071 5.380 -3.691 1.00 43.44 102 ALA A O 1
ATOM 807 N N . ASN A 1 103 ? 36.165 6.158 -3.922 1.00 39.06 103 ASN A N 1
ATOM 808 C CA . ASN A 1 103 ? 35.950 6.693 -5.267 1.00 39.06 103 ASN A CA 1
ATOM 809 C C . ASN A 1 103 ? 35.998 5.619 -6.362 1.00 39.06 103 ASN A C 1
ATOM 811 O O . ASN A 1 103 ? 35.272 5.729 -7.341 1.00 39.06 103 ASN A O 1
ATOM 815 N N . ILE A 1 104 ? 36.785 4.551 -6.203 1.00 41.91 104 ILE A N 1
ATOM 816 C CA . ILE A 1 104 ? 36.796 3.441 -7.175 1.00 41.91 104 ILE A CA 1
ATOM 817 C C . ILE A 1 104 ? 35.498 2.618 -7.082 1.00 41.91 104 ILE A C 1
ATOM 819 O O . ILE A 1 104 ? 34.935 2.225 -8.101 1.00 41.91 104 ILE A O 1
ATOM 823 N N . THR A 1 105 ? 34.979 2.412 -5.866 1.00 42.69 105 THR A N 1
ATOM 824 C CA . THR A 1 105 ? 33.699 1.716 -5.639 1.00 42.69 105 THR A CA 1
ATOM 825 C C . THR A 1 105 ? 32.495 2.551 -6.073 1.00 42.69 105 THR A C 1
ATOM 827 O O . THR A 1 105 ? 31.551 2.000 -6.637 1.00 42.69 105 THR A O 1
ATOM 830 N N . SER A 1 106 ? 32.537 3.876 -5.898 1.00 43.34 106 SER A N 1
ATOM 831 C CA . SER A 1 106 ? 31.489 4.768 -6.400 1.00 43.34 106 SER A CA 1
ATOM 832 C C . SER A 1 106 ? 31.516 4.912 -7.923 1.00 43.34 106 SER A C 1
ATOM 834 O O . SER A 1 106 ? 30.450 5.012 -8.523 1.00 43.34 106 SER A O 1
ATOM 836 N N . TYR A 1 107 ? 32.683 4.862 -8.574 1.00 39.81 107 TYR A N 1
ATOM 837 C CA . TYR A 1 107 ? 32.789 4.947 -10.035 1.00 39.81 107 TYR A CA 1
ATOM 838 C C . TYR A 1 107 ? 32.230 3.697 -10.736 1.00 39.81 107 TYR A C 1
ATOM 840 O O . TYR A 1 107 ? 31.464 3.827 -11.690 1.00 39.81 107 TYR A O 1
ATOM 848 N N . ASP A 1 108 ? 32.520 2.495 -10.222 1.00 43.38 108 ASP A N 1
ATOM 849 C CA . ASP A 1 108 ? 31.948 1.238 -10.735 1.00 43.38 108 ASP A CA 1
ATOM 850 C C . ASP A 1 108 ? 30.447 1.107 -10.400 1.00 43.38 108 ASP A C 1
ATOM 852 O O . ASP A 1 108 ? 29.641 0.748 -11.263 1.00 43.38 108 ASP A O 1
ATOM 856 N N . GLU A 1 109 ? 30.011 1.525 -9.198 1.00 45.88 109 GLU A N 1
ATOM 857 C CA . GLU A 1 109 ? 28.576 1.617 -8.878 1.00 45.88 109 GLU A CA 1
ATOM 858 C C . GLU A 1 109 ? 27.866 2.626 -9.798 1.00 45.88 109 GLU A C 1
ATOM 860 O O . GLU A 1 109 ? 26.738 2.373 -10.215 1.00 45.88 109 GLU A O 1
ATOM 865 N N . THR A 1 110 ? 28.517 3.725 -10.195 1.00 47.06 110 THR A N 1
ATOM 866 C CA . THR A 1 110 ? 27.958 4.750 -11.099 1.00 47.06 110 THR A CA 1
ATOM 867 C C . THR A 1 110 ? 27.932 4.295 -12.567 1.00 47.06 110 THR A C 1
ATOM 869 O O . THR A 1 110 ? 26.939 4.521 -13.257 1.00 47.06 110 THR A O 1
ATOM 872 N N . ALA A 1 111 ? 28.953 3.579 -13.051 1.00 45.84 111 ALA A N 1
ATOM 873 C CA . ALA A 1 111 ? 28.994 3.046 -14.417 1.00 45.84 111 ALA A CA 1
ATOM 874 C C . ALA A 1 111 ? 28.019 1.866 -14.621 1.00 45.84 111 ALA A C 1
ATOM 876 O O . ALA A 1 111 ? 27.245 1.852 -15.587 1.00 45.84 111 ALA A O 1
ATOM 877 N N . ALA A 1 112 ? 27.986 0.912 -13.681 1.00 46.06 112 ALA A N 1
ATOM 878 C CA . ALA A 1 112 ? 27.049 -0.212 -13.697 1.00 46.06 112 ALA A CA 1
ATOM 879 C C . ALA A 1 112 ? 25.604 0.240 -13.433 1.00 46.06 112 ALA A C 1
ATOM 881 O O . ALA A 1 112 ? 24.666 -0.251 -14.071 1.00 46.06 112 ALA A O 1
ATOM 882 N N . SER A 1 113 ? 25.400 1.225 -12.549 1.00 54.03 113 SER A N 1
ATOM 883 C CA . SER A 1 113 ? 24.080 1.834 -12.387 1.00 54.03 113 SER A CA 1
ATOM 884 C C . SER A 1 113 ? 23.665 2.615 -13.629 1.00 54.03 113 SER A C 1
ATOM 886 O O . SER A 1 113 ? 22.502 2.521 -13.993 1.00 54.03 113 SER A O 1
ATOM 888 N N . GLY A 1 114 ? 24.571 3.282 -14.352 1.00 60.56 114 GLY A N 1
ATOM 889 C CA . GLY A 1 114 ? 24.270 3.957 -15.619 1.00 60.56 114 GLY A CA 1
ATOM 890 C C . GLY A 1 114 ? 23.682 3.019 -16.682 1.00 60.56 114 GLY A C 1
ATOM 891 O O . GLY A 1 114 ? 22.676 3.346 -17.318 1.00 60.56 114 GLY A O 1
ATOM 892 N N . ALA A 1 115 ? 24.240 1.813 -16.832 1.00 63.47 115 ALA A N 1
ATOM 893 C CA . ALA A 1 115 ? 23.670 0.779 -17.699 1.00 63.47 115 ALA A CA 1
ATOM 894 C C . ALA A 1 115 ? 22.307 0.280 -17.181 1.00 63.47 115 ALA A C 1
ATOM 896 O O . ALA A 1 115 ? 21.338 0.236 -17.944 1.00 63.47 115 ALA A O 1
ATOM 897 N N . ALA A 1 116 ? 22.195 -0.002 -15.879 1.00 64.44 116 ALA A N 1
ATOM 898 C CA . ALA A 1 116 ? 20.935 -0.404 -15.252 1.00 64.44 116 ALA A CA 1
ATOM 899 C C . ALA A 1 116 ? 19.849 0.690 -15.338 1.00 64.44 116 ALA A C 1
ATOM 901 O O . ALA A 1 116 ? 18.668 0.381 -15.467 1.00 64.44 116 ALA A O 1
ATOM 902 N N . PHE A 1 117 ? 20.224 1.971 -15.328 1.00 65.56 117 PHE A N 1
ATOM 903 C CA . PHE A 1 117 ? 19.327 3.117 -15.476 1.00 65.56 117 PHE A CA 1
ATOM 904 C C . PHE A 1 117 ? 18.815 3.264 -16.909 1.00 65.56 117 PHE A C 1
ATOM 906 O O . PHE A 1 117 ? 17.636 3.565 -17.103 1.00 65.56 117 PHE A O 1
ATOM 913 N N . ARG A 1 118 ? 19.653 3.002 -17.923 1.00 70.06 118 ARG A N 1
ATOM 914 C CA . ARG A 1 118 ? 19.188 2.913 -19.319 1.00 70.06 118 ARG A CA 1
ATOM 915 C C . ARG A 1 118 ? 18.163 1.792 -19.484 1.00 70.06 118 ARG A C 1
ATOM 917 O O . ARG A 1 118 ? 17.113 2.011 -20.087 1.00 70.06 118 ARG A O 1
ATOM 924 N N . VAL A 1 119 ? 18.418 0.632 -18.876 1.00 73.62 119 VAL A N 1
ATOM 925 C CA . VAL A 1 119 ? 17.466 -0.489 -18.868 1.00 73.62 119 VAL A CA 1
ATOM 926 C C . VAL A 1 119 ? 16.187 -0.120 -18.108 1.00 73.62 119 VAL A C 1
ATOM 928 O O . VAL A 1 119 ? 15.103 -0.330 -18.643 1.00 73.62 119 VAL A O 1
ATOM 931 N N . LEU A 1 120 ? 16.271 0.525 -16.936 1.00 73.94 120 LEU A N 1
ATOM 932 C CA . LEU A 1 120 ? 15.100 1.060 -16.222 1.00 73.94 120 LEU A CA 1
ATOM 933 C C . LEU A 1 120 ? 14.280 2.009 -17.093 1.00 73.94 120 LEU A C 1
ATOM 935 O O . LEU A 1 120 ? 13.057 1.952 -17.046 1.00 73.94 120 LEU A O 1
ATOM 939 N N . ARG A 1 121 ? 14.924 2.868 -17.892 1.00 74.19 121 ARG A N 1
ATOM 940 C CA . ARG A 1 121 ? 14.233 3.795 -18.796 1.00 74.19 121 ARG A CA 1
ATOM 941 C C . ARG A 1 121 ? 13.505 3.055 -19.916 1.00 74.19 121 ARG A C 1
ATOM 943 O O . ARG A 1 121 ? 12.348 3.365 -20.186 1.00 74.19 121 ARG A O 1
ATOM 950 N N . SER A 1 122 ? 14.143 2.056 -20.525 1.00 76.69 122 SER A N 1
ATOM 951 C CA . SER A 1 122 ? 13.496 1.204 -21.530 1.00 76.69 122 SER A CA 1
ATOM 952 C C . SER A 1 122 ? 12.308 0.446 -20.935 1.00 76.69 122 SER A C 1
ATOM 954 O O . SER A 1 122 ? 11.231 0.408 -21.524 1.00 76.69 122 SER A O 1
ATOM 956 N N . VAL A 1 123 ? 12.486 -0.120 -19.742 1.00 77.31 123 VAL A N 1
ATOM 957 C CA . VAL A 1 123 ? 11.436 -0.842 -19.020 1.00 77.31 123 VAL A CA 1
ATOM 958 C C . VAL A 1 123 ? 10.308 0.107 -18.603 1.00 77.31 123 VAL A C 1
ATOM 960 O O . VAL A 1 123 ? 9.144 -0.255 -18.717 1.00 77.31 123 VAL A O 1
ATOM 963 N N . ASN A 1 124 ? 10.617 1.344 -18.204 1.00 80.88 124 ASN A N 1
ATOM 964 C CA . ASN A 1 124 ? 9.624 2.387 -17.943 1.00 80.88 124 ASN A CA 1
ATOM 965 C C . ASN A 1 124 ? 8.808 2.696 -19.200 1.00 80.88 124 ASN A C 1
ATOM 967 O O . ASN A 1 124 ? 7.585 2.663 -19.149 1.00 80.88 124 ASN A O 1
ATOM 971 N N . SER A 1 125 ? 9.460 2.907 -20.346 1.00 81.25 125 SER A N 1
ATOM 972 C CA . SER A 1 125 ? 8.749 3.140 -21.605 1.00 81.25 125 SER A CA 1
ATOM 973 C C . SER A 1 125 ? 7.843 1.966 -21.989 1.00 81.25 125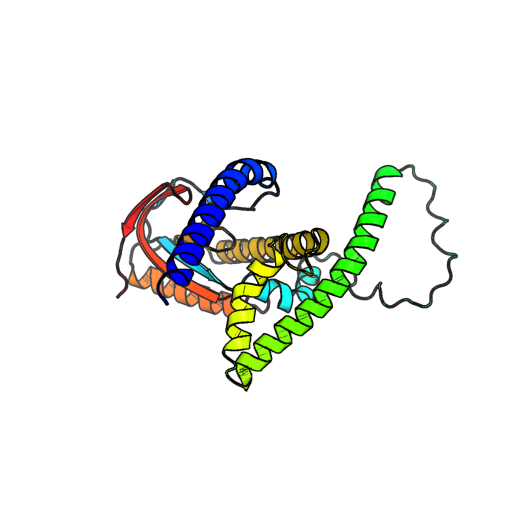 SER A C 1
ATOM 975 O O . SER A 1 125 ? 6.747 2.191 -22.496 1.00 81.25 125 SER A O 1
ATOM 977 N N . MET A 1 126 ? 8.276 0.729 -21.732 1.00 83.81 126 MET A N 1
ATOM 978 C CA . MET A 1 126 ? 7.470 -0.472 -21.955 1.00 83.81 126 MET A CA 1
ATOM 979 C C . MET A 1 126 ? 6.241 -0.507 -21.034 1.00 83.81 126 MET A C 1
ATOM 981 O O . MET A 1 126 ? 5.122 -0.672 -21.511 1.00 83.81 126 MET A O 1
ATOM 985 N N . VAL A 1 127 ? 6.428 -0.277 -19.731 1.00 84.44 127 VAL A N 1
ATOM 986 C CA . VAL A 1 127 ? 5.334 -0.250 -18.746 1.00 84.44 127 VAL A CA 1
ATOM 987 C C . VAL A 1 127 ? 4.368 0.909 -19.014 1.00 84.44 127 VAL A C 1
ATOM 989 O O . VAL A 1 127 ? 3.157 0.733 -18.924 1.00 84.44 127 VAL A O 1
ATOM 992 N N . ALA A 1 128 ? 4.873 2.078 -19.407 1.00 84.38 128 ALA A N 1
ATOM 993 C CA . ALA A 1 128 ? 4.053 3.210 -19.829 1.00 84.38 128 ALA A CA 1
ATOM 994 C C . ALA A 1 128 ? 3.225 2.879 -21.081 1.00 84.38 128 ALA A C 1
ATOM 996 O O . ALA A 1 128 ? 2.059 3.269 -21.158 1.00 84.38 128 ALA A O 1
ATOM 997 N N . GLY A 1 129 ? 3.802 2.128 -22.026 1.00 85.19 129 GLY A N 1
ATOM 998 C CA . GLY A 1 129 ? 3.094 1.575 -23.180 1.00 85.19 129 GLY A CA 1
ATOM 999 C C . GLY A 1 129 ? 1.940 0.665 -22.762 1.00 85.19 129 GLY A C 1
ATOM 1000 O O . GLY A 1 129 ? 0.809 0.903 -23.169 1.00 85.19 129 GLY A O 1
ATOM 1001 N N . TRP A 1 130 ? 2.181 -0.292 -21.863 1.00 84.31 130 TRP A N 1
ATOM 1002 C CA . TRP A 1 130 ? 1.123 -1.175 -21.356 1.00 84.31 130 TRP A CA 1
ATOM 1003 C C . TRP A 1 130 ? 0.005 -0.408 -20.651 1.00 84.31 130 TRP A C 1
ATOM 1005 O O . TRP A 1 130 ? -1.166 -0.653 -20.917 1.00 84.31 130 TRP A O 1
ATOM 1015 N N . VAL A 1 131 ? 0.342 0.565 -19.799 1.00 84.19 131 VAL A N 1
ATOM 1016 C CA . VAL A 1 131 ? -0.661 1.397 -19.112 1.00 84.19 131 VAL A CA 1
ATOM 1017 C C . VAL A 1 131 ? -1.504 2.181 -20.121 1.00 84.19 131 VAL A C 1
ATOM 1019 O O . VAL A 1 131 ? -2.723 2.293 -19.959 1.00 84.19 131 VAL A O 1
ATOM 1022 N N . LYS A 1 132 ? -0.880 2.699 -21.185 1.00 87.94 132 LYS A N 1
ATOM 1023 C CA . LYS A 1 132 ? -1.584 3.358 -22.288 1.00 87.94 132 LYS A CA 1
ATOM 1024 C C . LYS A 1 132 ? -2.513 2.377 -23.006 1.00 87.94 132 LYS A C 1
ATOM 1026 O O . LYS A 1 132 ? -3.670 2.717 -23.240 1.00 87.94 132 LYS A O 1
ATOM 1031 N N . ASP A 1 133 ? -2.047 1.171 -23.303 1.00 85.94 133 ASP A N 1
ATOM 1032 C CA . ASP A 1 133 ? -2.828 0.171 -24.032 1.00 85.94 133 ASP A CA 1
ATOM 1033 C C . ASP A 1 133 ? -4.034 -0.334 -23.234 1.00 85.94 133 ASP A C 1
ATOM 1035 O O . ASP A 1 133 ? -5.116 -0.504 -23.796 1.00 85.94 133 ASP A O 1
ATOM 1039 N N . VAL A 1 134 ? -3.893 -0.498 -21.916 1.00 86.75 134 VAL A N 1
ATOM 1040 C CA . VAL A 1 134 ? -5.026 -0.791 -21.025 1.00 86.75 134 VAL A CA 1
ATOM 1041 C C . VAL A 1 134 ? -6.028 0.363 -21.039 1.00 86.75 134 VAL A C 1
ATOM 1043 O O . VAL A 1 134 ? -7.223 0.138 -21.204 1.00 86.75 134 VAL A O 1
ATOM 1046 N N . THR A 1 135 ? -5.548 1.607 -20.934 1.00 85.62 135 THR A N 1
ATOM 1047 C CA . THR A 1 135 ? -6.421 2.791 -20.851 1.00 85.62 135 THR A CA 1
ATOM 1048 C C . THR A 1 135 ? -7.175 3.062 -22.158 1.00 85.62 135 THR A C 1
ATOM 1050 O O . THR A 1 135 ? -8.337 3.456 -22.121 1.00 85.62 135 THR A O 1
ATOM 1053 N N . HIS A 1 136 ? -6.527 2.884 -23.314 1.00 87.19 136 HIS A N 1
ATOM 1054 C CA . HIS A 1 136 ? -7.100 3.234 -24.618 1.00 87.19 136 HIS A CA 1
ATOM 1055 C C . HIS A 1 136 ? -7.803 2.073 -25.319 1.00 87.19 136 HIS A C 1
ATOM 1057 O O . HIS A 1 136 ? -8.805 2.300 -25.993 1.00 87.19 136 HIS A O 1
ATOM 1063 N N . TYR A 1 137 ? -7.281 0.852 -25.191 1.00 85.50 137 TYR A N 1
ATOM 1064 C CA . TYR A 1 137 ? -7.763 -0.307 -25.946 1.00 85.50 137 TYR A CA 1
ATOM 1065 C C . TYR A 1 137 ? -8.401 -1.384 -25.064 1.00 85.50 137 TYR A C 1
ATOM 1067 O O . TYR A 1 137 ? -8.919 -2.360 -25.601 1.00 85.50 137 TYR A O 1
ATOM 1075 N N . GLY A 1 138 ? -8.368 -1.243 -23.732 1.00 83.81 138 GLY A N 1
ATOM 1076 C CA . GLY A 1 138 ? -8.904 -2.257 -22.818 1.00 83.81 138 GLY A CA 1
ATOM 1077 C C . GLY A 1 138 ? -8.187 -3.604 -22.944 1.00 83.81 138 GLY A C 1
ATOM 1078 O O . GLY A 1 138 ? -8.810 -4.656 -22.812 1.00 83.81 138 GLY A O 1
ATOM 1079 N N . ASN A 1 139 ? -6.891 -3.592 -23.271 1.00 85.38 139 ASN A N 1
ATOM 1080 C CA . ASN A 1 139 ? -6.140 -4.815 -23.532 1.00 85.38 139 ASN A CA 1
ATOM 1081 C C . ASN A 1 139 ? -5.891 -5.610 -22.236 1.00 85.38 139 ASN A C 1
ATOM 1083 O O . ASN A 1 139 ? -4.993 -5.279 -21.463 1.00 85.38 139 ASN A O 1
ATOM 1087 N N . ALA A 1 140 ? -6.634 -6.702 -22.044 1.00 83.12 140 ALA A N 1
ATOM 1088 C CA . ALA A 1 140 ? -6.505 -7.584 -20.881 1.00 83.12 140 ALA A CA 1
ATOM 1089 C C . ALA A 1 140 ? -5.101 -8.197 -20.729 1.00 83.12 140 ALA A C 1
ATOM 1091 O O . ALA A 1 140 ? -4.626 -8.392 -19.616 1.00 83.12 140 ALA A O 1
ATOM 1092 N N . LEU A 1 141 ? -4.392 -8.462 -21.834 1.00 82.25 141 LEU A N 1
ATOM 1093 C CA . LEU A 1 141 ? -3.036 -9.016 -21.762 1.00 82.25 141 LEU A CA 1
ATOM 1094 C C . LEU A 1 141 ? -2.047 -8.005 -21.181 1.00 82.25 141 LEU A C 1
ATOM 1096 O O . LEU A 1 141 ? -1.145 -8.394 -20.442 1.00 82.25 141 LEU A O 1
ATOM 1100 N N . ALA A 1 142 ? -2.212 -6.723 -21.513 1.00 80.69 142 ALA A N 1
ATOM 1101 C CA . ALA A 1 142 ? -1.377 -5.656 -20.975 1.00 80.69 142 ALA A CA 1
ATOM 1102 C C . ALA A 1 142 ? -1.628 -5.459 -19.471 1.00 80.69 142 ALA A C 1
ATOM 1104 O O . ALA A 1 142 ? -0.675 -5.234 -18.730 1.00 80.69 142 ALA A O 1
ATOM 1105 N N . ASP A 1 143 ? -2.873 -5.620 -19.018 1.00 78.56 143 ASP A N 1
ATOM 1106 C CA . ASP A 1 143 ? -3.233 -5.551 -17.598 1.00 78.56 143 ASP A CA 1
ATOM 1107 C C . ASP A 1 143 ? -2.549 -6.665 -16.785 1.00 78.56 143 ASP A C 1
ATOM 1109 O O . ASP A 1 143 ? -1.837 -6.395 -15.816 1.00 78.56 143 ASP A O 1
ATOM 1113 N N . GLU A 1 144 ? -2.616 -7.907 -17.273 1.00 79.88 144 GLU A N 1
ATOM 1114 C CA . GLU A 1 144 ? -1.908 -9.048 -16.676 1.00 79.88 144 GLU A CA 1
ATOM 1115 C C . GLU A 1 144 ? -0.384 -8.827 -16.620 1.00 79.88 144 GLU A C 1
ATOM 1117 O O . GLU A 1 144 ? 0.269 -9.133 -15.614 1.00 79.88 144 GLU A O 1
ATOM 1122 N N . GLN A 1 145 ? 0.210 -8.241 -17.672 1.00 84.25 145 GLN A N 1
ATOM 1123 C CA . GLN A 1 145 ? 1.642 -7.915 -17.656 1.00 84.25 145 GLN A CA 1
ATOM 1124 C C . GLN A 1 145 ? 1.987 -6.875 -16.584 1.00 84.25 145 GLN A C 1
ATOM 1126 O O . GLN A 1 145 ? 3.016 -7.013 -15.919 1.00 84.25 145 GLN A O 1
ATOM 1131 N N . ILE A 1 146 ? 1.148 -5.855 -16.381 1.00 80.62 146 ILE A N 1
ATOM 1132 C CA . ILE A 1 146 ? 1.368 -4.813 -15.367 1.00 80.62 146 ILE A CA 1
ATOM 1133 C C . ILE A 1 146 ? 1.338 -5.416 -13.959 1.00 80.62 146 ILE A C 1
ATOM 1135 O O . ILE A 1 146 ? 2.233 -5.134 -13.155 1.00 80.62 146 ILE A O 1
ATOM 1139 N N . VAL A 1 147 ? 0.362 -6.281 -13.669 1.00 81.12 147 VAL A N 1
ATOM 1140 C CA . VAL A 1 147 ? 0.216 -6.936 -12.358 1.00 81.12 147 VAL A CA 1
ATOM 1141 C C . VAL A 1 147 ? 1.433 -7.811 -12.033 1.00 81.12 147 VAL A C 1
ATOM 1143 O O . VAL A 1 147 ? 1.987 -7.746 -10.929 1.00 81.12 147 VAL A O 1
ATOM 1146 N N . HIS A 1 148 ? 1.908 -8.600 -13.001 1.00 80.81 148 HIS A N 1
ATOM 1147 C CA . HIS A 1 148 ? 3.029 -9.524 -12.799 1.00 80.81 148 HIS A CA 1
ATOM 1148 C C . HIS A 1 148 ? 4.416 -8.904 -13.013 1.00 80.81 148 HIS A C 1
ATOM 1150 O O . HIS A 1 148 ? 5.424 -9.523 -12.651 1.00 80.81 148 HIS A O 1
ATOM 1156 N N . PHE A 1 149 ? 4.500 -7.671 -13.520 1.00 82.19 149 PHE A N 1
ATOM 1157 C CA . PHE A 1 149 ? 5.755 -6.989 -13.837 1.00 82.19 149 PHE A CA 1
ATOM 1158 C C . PHE A 1 149 ? 6.759 -7.007 -12.674 1.00 82.19 149 PHE A C 1
ATOM 1160 O O . PHE A 1 149 ? 7.917 -7.406 -12.832 1.00 82.19 149 PHE A O 1
ATOM 1167 N N . TYR A 1 150 ? 6.317 -6.629 -11.470 1.00 81.31 150 TYR A N 1
ATOM 1168 C CA . TYR A 1 150 ? 7.207 -6.587 -10.306 1.00 81.31 150 TYR A CA 1
ATOM 1169 C C . TYR A 1 150 ? 7.695 -7.984 -9.885 1.00 81.31 150 TYR A C 1
ATOM 1171 O O . TYR A 1 150 ? 8.836 -8.149 -9.443 1.00 81.31 150 TYR A O 1
ATOM 1179 N N . GLN A 1 151 ? 6.856 -9.012 -10.048 1.00 80.69 151 GLN A N 1
ATOM 1180 C CA . GLN A 1 151 ? 7.227 -10.399 -9.756 1.00 80.69 151 GLN A CA 1
ATOM 1181 C C . GLN A 1 151 ? 8.268 -10.914 -10.756 1.00 80.69 151 GLN A C 1
ATOM 1183 O O . GLN A 1 151 ? 9.247 -11.543 -10.343 1.00 80.69 151 GLN A O 1
ATOM 1188 N N . TRP A 1 152 ? 8.097 -10.597 -12.042 1.00 83.19 152 TRP A N 1
ATOM 1189 C CA . TRP A 1 152 ? 9.051 -10.914 -13.104 1.00 83.19 152 TRP A CA 1
ATOM 1190 C C . TRP A 1 152 ? 10.425 -10.284 -12.845 1.00 83.19 152 TRP A C 1
ATOM 1192 O O . TRP A 1 152 ? 11.442 -10.978 -12.907 1.00 83.19 152 TRP A O 1
ATOM 1202 N N . LEU A 1 153 ? 10.453 -9.007 -12.451 1.00 80.06 153 LEU A N 1
ATOM 1203 C CA . LEU A 1 153 ? 11.691 -8.277 -12.169 1.00 80.06 153 LEU A CA 1
ATOM 1204 C C . LEU A 1 153 ? 12.459 -8.837 -10.959 1.00 80.06 153 LEU A C 1
ATOM 1206 O O . LEU A 1 153 ? 13.688 -8.804 -10.905 1.00 80.06 153 LEU A O 1
ATOM 1210 N N . ARG A 1 154 ? 11.738 -9.347 -9.953 1.00 80.88 154 ARG A N 1
ATOM 1211 C CA . ARG A 1 154 ? 12.341 -9.913 -8.737 1.00 80.88 154 ARG A CA 1
ATOM 1212 C C . ARG A 1 154 ? 12.829 -11.351 -8.927 1.00 80.88 154 ARG A C 1
ATOM 1214 O O . ARG A 1 154 ? 13.698 -11.788 -8.168 1.00 80.88 154 ARG A O 1
ATOM 1221 N N . SER A 1 155 ? 12.260 -12.079 -9.886 1.00 81.56 155 SER A N 1
ATOM 1222 C CA . SER A 1 155 ? 12.531 -13.498 -10.102 1.00 81.56 155 SER A CA 1
ATOM 1223 C C . SER A 1 155 ? 13.920 -13.717 -10.712 1.00 81.56 155 SER A C 1
ATOM 1225 O O . SER A 1 155 ? 14.152 -13.270 -11.829 1.00 81.56 155 SER A O 1
ATOM 1227 N N . PRO A 1 156 ? 14.827 -14.474 -10.065 1.00 80.25 156 PRO A N 1
ATOM 1228 C CA . PRO A 1 156 ? 16.142 -14.796 -10.629 1.00 80.25 156 PRO A CA 1
ATOM 1229 C C . PRO A 1 156 ? 16.074 -15.738 -11.840 1.00 80.25 156 PRO A C 1
ATOM 1231 O O . PRO A 1 156 ? 17.088 -16.017 -12.466 1.00 80.25 156 PRO A O 1
ATOM 1234 N N . ARG A 1 157 ? 14.884 -16.273 -12.148 1.00 78.56 157 ARG A N 1
ATOM 1235 C CA . ARG A 1 157 ? 14.637 -17.163 -13.289 1.00 78.56 157 ARG A CA 1
ATOM 1236 C C . ARG A 1 157 ? 14.170 -16.409 -14.538 1.00 78.56 157 ARG A C 1
ATOM 1238 O O . ARG A 1 157 ? 13.875 -17.061 -15.536 1.00 78.56 157 ARG A O 1
ATOM 1245 N N . SER A 1 158 ? 14.013 -15.085 -14.477 1.00 79.50 158 SER A N 1
ATOM 1246 C CA . SER A 1 158 ? 13.621 -14.295 -15.644 1.00 79.50 158 SER A CA 1
ATOM 1247 C C . SER A 1 158 ? 14.813 -14.084 -16.585 1.00 79.50 158 SER A C 1
ATOM 1249 O O . SER A 1 158 ? 15.954 -13.958 -16.151 1.00 79.50 158 SER A O 1
ATOM 1251 N N . LEU A 1 159 ? 14.544 -14.063 -17.894 1.00 72.69 159 LEU A N 1
ATOM 1252 C CA . LEU A 1 159 ? 15.563 -13.939 -18.951 1.00 72.69 159 LEU A CA 1
ATOM 1253 C C . LEU A 1 159 ? 16.361 -12.624 -18.883 1.00 72.69 159 LEU A C 1
ATOM 1255 O O . LEU A 1 159 ? 17.499 -12.583 -19.332 1.00 72.69 159 LEU A O 1
ATOM 1259 N N . LEU A 1 160 ? 15.771 -11.569 -18.314 1.00 73.50 160 LEU A N 1
ATOM 1260 C CA . LEU A 1 160 ? 16.388 -10.250 -18.124 1.00 73.50 160 LEU A CA 1
ATOM 1261 C C . LEU A 1 160 ? 16.645 -9.954 -16.640 1.00 73.50 160 LEU A C 1
ATOM 1263 O O . LEU A 1 160 ? 16.594 -8.800 -16.212 1.00 73.50 160 LEU A O 1
ATOM 1267 N N . TYR A 1 161 ? 16.868 -10.991 -15.829 1.00 78.88 161 TYR A N 1
ATOM 1268 C CA . TYR A 1 161 ? 17.191 -10.788 -14.426 1.00 78.88 161 TYR A CA 1
ATOM 1269 C C . TYR A 1 161 ? 18.552 -10.101 -14.285 1.00 78.88 161 TYR A C 1
ATOM 1271 O O . TYR A 1 161 ? 19.599 -10.695 -14.538 1.00 78.88 161 TYR A O 1
ATOM 1279 N N . ASP A 1 162 ? 18.520 -8.862 -13.806 1.00 78.75 162 ASP A N 1
ATOM 1280 C CA . ASP A 1 162 ? 19.698 -8.120 -13.383 1.00 78.75 162 ASP A CA 1
ATOM 1281 C C . ASP A 1 162 ? 19.544 -7.700 -11.905 1.00 78.75 162 ASP A C 1
ATOM 1283 O O . ASP A 1 162 ? 18.612 -6.965 -11.540 1.00 78.75 162 ASP A O 1
ATOM 1287 N N . PRO A 1 163 ? 20.442 -8.145 -11.004 1.00 79.06 163 PRO A N 1
ATOM 1288 C CA . PRO A 1 163 ? 20.408 -7.734 -9.608 1.00 79.06 163 PRO A CA 1
ATOM 1289 C C . PRO A 1 163 ? 20.670 -6.233 -9.407 1.00 79.06 163 PRO A C 1
ATOM 1291 O O . PRO A 1 163 ? 20.278 -5.709 -8.361 1.00 79.06 163 PRO A O 1
ATOM 1294 N N . ALA A 1 164 ? 21.338 -5.533 -10.332 1.00 77.56 164 ALA A N 1
ATOM 1295 C CA . ALA A 1 164 ? 21.504 -4.079 -10.275 1.00 77.56 164 ALA A CA 1
ATOM 1296 C C . ALA A 1 164 ? 20.175 -3.367 -10.565 1.00 77.56 164 ALA A C 1
ATOM 1298 O O . ALA A 1 164 ? 19.730 -2.561 -9.748 1.00 77.56 164 ALA A O 1
ATOM 1299 N N . LEU A 1 165 ? 19.477 -3.758 -11.635 1.00 77.38 165 LEU A N 1
ATOM 1300 C CA . LEU A 1 165 ? 18.129 -3.288 -11.968 1.00 77.38 165 LEU A CA 1
ATOM 1301 C C . LEU A 1 165 ? 17.140 -3.441 -10.800 1.00 77.38 165 LEU A C 1
ATOM 1303 O O . LEU A 1 165 ? 16.467 -2.482 -10.408 1.00 77.38 165 LEU A O 1
ATOM 1307 N N . ARG A 1 166 ? 17.096 -4.632 -10.189 1.00 81.38 166 ARG A N 1
ATOM 1308 C CA . ARG A 1 166 ? 16.244 -4.900 -9.020 1.00 81.38 166 ARG A CA 1
ATOM 1309 C C . ARG A 1 166 ? 16.575 -3.976 -7.848 1.00 81.38 166 ARG A C 1
ATOM 1311 O O . ARG A 1 166 ? 15.662 -3.416 -7.240 1.00 81.38 166 ARG A O 1
ATOM 1318 N N . ARG A 1 167 ? 17.865 -3.814 -7.526 1.00 79.88 167 ARG A N 1
ATOM 1319 C CA . ARG A 1 167 ? 18.323 -2.937 -6.435 1.00 79.88 167 ARG A CA 1
ATOM 1320 C C . ARG A 1 167 ? 17.947 -1.482 -6.699 1.00 79.88 167 ARG A C 1
ATOM 1322 O O . ARG A 1 167 ? 17.448 -0.822 -5.793 1.00 79.88 167 ARG A O 1
ATOM 1329 N N . SER A 1 168 ? 18.129 -0.997 -7.923 1.00 79.38 168 SER A N 1
ATOM 1330 C CA . SER A 1 168 ? 17.791 0.376 -8.301 1.00 79.38 168 SER A CA 1
ATOM 1331 C C . SER A 1 168 ? 16.292 0.657 -8.182 1.00 79.38 168 SER A C 1
ATOM 1333 O O . SER A 1 168 ? 15.915 1.651 -7.559 1.00 79.38 168 SER A O 1
ATOM 1335 N N . LEU A 1 169 ? 15.421 -0.241 -8.668 1.00 83.62 169 LEU A N 1
ATOM 1336 C CA . LEU A 1 169 ? 13.976 -0.071 -8.482 1.00 83.62 169 LEU A CA 1
ATOM 1337 C C . LEU A 1 169 ? 13.590 -0.115 -6.998 1.00 83.62 169 LEU A C 1
ATOM 1339 O O . LEU A 1 169 ? 12.818 0.723 -6.547 1.00 83.62 169 LEU A O 1
ATOM 1343 N N . GLN A 1 170 ? 14.148 -1.042 -6.216 1.00 83.44 170 GLN A N 1
ATOM 1344 C CA . GLN A 1 170 ? 13.879 -1.118 -4.776 1.00 83.44 170 GLN A CA 1
ATOM 1345 C C . GLN A 1 170 ? 14.328 0.144 -4.026 1.00 83.44 170 GLN A C 1
ATOM 1347 O O . GLN A 1 170 ? 13.597 0.616 -3.155 1.00 83.44 170 GLN A O 1
ATOM 1352 N N . LYS A 1 171 ? 15.489 0.721 -4.377 1.00 81.50 171 LYS A N 1
ATOM 1353 C CA . LYS A 1 171 ? 15.951 2.011 -3.836 1.00 81.50 171 LYS A CA 1
ATOM 1354 C C . LYS A 1 171 ? 14.913 3.106 -4.123 1.00 81.50 171 LYS A C 1
ATOM 1356 O O . LYS A 1 171 ? 14.510 3.806 -3.198 1.00 81.50 171 LYS A O 1
ATOM 1361 N N . LEU A 1 172 ? 14.422 3.213 -5.362 1.00 82.69 172 LEU A N 1
ATOM 1362 C CA . LEU A 1 172 ? 13.380 4.182 -5.731 1.00 82.69 172 LEU A CA 1
ATOM 1363 C C . LEU A 1 172 ? 12.049 3.919 -5.007 1.00 82.69 172 LEU A C 1
ATOM 1365 O O . LEU A 1 172 ? 11.436 4.853 -4.494 1.00 82.69 172 LEU A O 1
ATOM 1369 N N . MET A 1 173 ? 11.621 2.658 -4.900 1.00 86.56 173 MET A N 1
ATOM 1370 C CA . MET A 1 173 ? 10.377 2.287 -4.214 1.00 86.56 173 MET A CA 1
ATOM 1371 C C . MET A 1 173 ? 10.439 2.657 -2.737 1.00 86.56 173 MET A C 1
ATOM 1373 O O . MET A 1 173 ? 9.480 3.205 -2.202 1.00 86.56 173 MET A O 1
ATOM 1377 N N . LYS A 1 174 ? 11.585 2.421 -2.086 1.00 85.50 174 LYS A N 1
ATOM 1378 C CA . LYS A 1 174 ? 11.818 2.835 -0.701 1.00 85.50 174 LYS A CA 1
ATOM 1379 C C . LYS A 1 174 ? 11.696 4.351 -0.541 1.00 85.50 174 LYS A C 1
ATOM 1381 O O . LYS A 1 174 ? 11.077 4.787 0.424 1.00 85.50 174 LYS A O 1
ATOM 1386 N N . LYS A 1 175 ? 12.226 5.148 -1.478 1.00 83.94 175 LYS A N 1
ATOM 1387 C CA . LYS A 1 175 ? 12.087 6.617 -1.451 1.00 83.94 175 LYS A CA 1
ATOM 1388 C C . LYS A 1 175 ? 10.617 7.046 -1.527 1.00 83.94 175 LYS A C 1
ATOM 1390 O O . LYS A 1 175 ? 10.154 7.789 -0.665 1.00 83.94 175 LYS A O 1
ATOM 1395 N N . VAL A 1 176 ? 9.865 6.518 -2.498 1.00 87.25 176 VAL A N 1
ATOM 1396 C CA . VAL A 1 176 ? 8.424 6.807 -2.654 1.00 87.25 176 VAL A CA 1
ATOM 1397 C C . VAL A 1 176 ? 7.634 6.369 -1.418 1.00 87.25 176 VAL A C 1
ATOM 1399 O O . VAL A 1 176 ? 6.783 7.109 -0.934 1.00 87.25 176 VAL A O 1
ATOM 1402 N N . TYR A 1 177 ? 7.949 5.199 -0.867 1.00 88.62 177 TYR A N 1
ATOM 1403 C CA . TYR A 1 177 ? 7.319 4.664 0.337 1.00 88.62 177 TYR A CA 1
ATOM 1404 C C . TYR A 1 177 ? 7.566 5.537 1.578 1.00 88.62 177 TYR A C 1
ATOM 1406 O O . TYR A 1 177 ? 6.630 5.833 2.317 1.00 88.62 177 TYR A O 1
ATOM 1414 N N . VAL A 1 178 ? 8.803 5.993 1.804 1.00 87.88 178 VAL A N 1
ATOM 1415 C CA . VAL A 1 178 ? 9.108 6.892 2.929 1.00 87.88 178 VAL A CA 1
ATOM 1416 C C . VAL A 1 178 ? 8.342 8.204 2.782 1.00 87.88 178 VAL A C 1
ATOM 1418 O O . VAL A 1 178 ? 7.756 8.664 3.759 1.00 87.88 178 VAL A O 1
ATOM 1421 N N . LYS A 1 179 ? 8.270 8.760 1.565 1.00 88.00 179 LYS A N 1
ATOM 1422 C CA . LYS A 1 179 ? 7.485 9.970 1.299 1.00 88.00 179 LYS A CA 1
ATOM 1423 C C . LYS A 1 179 ? 5.993 9.752 1.543 1.00 88.00 179 LYS A C 1
ATOM 1425 O O . LYS A 1 179 ? 5.361 10.603 2.1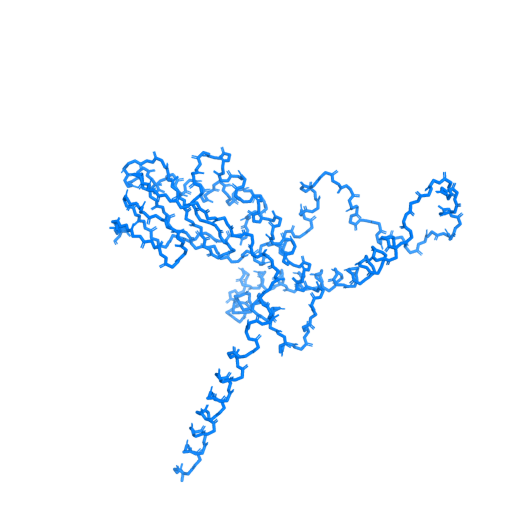51 1.00 88.00 179 LYS A O 1
ATOM 1430 N N . LEU A 1 180 ? 5.441 8.608 1.136 1.00 89.44 180 LEU A N 1
ATOM 1431 C CA . LEU A 1 180 ? 4.048 8.252 1.417 1.00 89.44 180 LEU A CA 1
ATOM 1432 C C . LEU A 1 180 ? 3.775 8.272 2.924 1.00 89.44 180 LEU A C 1
ATOM 1434 O O . LEU A 1 180 ? 2.843 8.926 3.377 1.00 89.44 180 LEU A O 1
ATOM 1438 N N . VAL A 1 181 ? 4.609 7.593 3.711 1.00 90.06 181 VAL A N 1
ATOM 1439 C CA . VAL A 1 181 ? 4.465 7.552 5.172 1.00 90.06 181 VAL A CA 1
ATOM 1440 C C . VAL A 1 181 ? 4.604 8.942 5.796 1.00 90.06 181 VAL A C 1
ATOM 1442 O O . VAL A 1 181 ? 3.908 9.244 6.766 1.00 90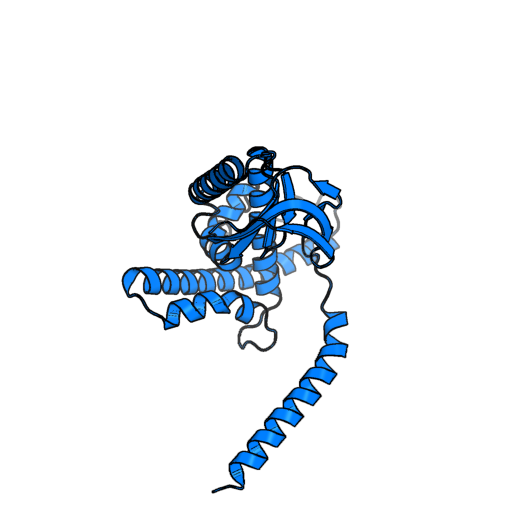.06 181 VAL A O 1
ATOM 1445 N N . ASP A 1 182 ? 5.495 9.777 5.271 1.00 89.00 182 ASP A N 1
ATOM 1446 C CA . ASP A 1 182 ? 5.682 11.150 5.735 1.00 89.00 182 ASP A CA 1
ATOM 1447 C C . ASP A 1 182 ? 4.430 12.009 5.493 1.00 89.00 182 ASP A C 1
ATOM 1449 O O . ASP A 1 182 ? 3.926 12.639 6.421 1.00 89.00 182 ASP A O 1
ATOM 1453 N N . GLU A 1 183 ? 3.832 11.920 4.301 1.00 89.56 183 GLU A N 1
ATOM 1454 C CA . GLU A 1 183 ? 2.555 12.577 3.989 1.00 89.56 183 GLU A CA 1
ATOM 1455 C C . GLU A 1 183 ? 1.415 12.087 4.899 1.00 89.56 183 GLU A C 1
ATOM 1457 O O . GLU A 1 183 ? 0.626 12.886 5.408 1.00 89.56 183 GLU A O 1
ATOM 1462 N N . LEU A 1 184 ? 1.347 10.782 5.190 1.00 90.06 184 LEU A N 1
ATOM 1463 C CA . LEU A 1 184 ? 0.362 10.232 6.132 1.00 90.06 184 LEU A CA 1
ATOM 1464 C C . LEU A 1 184 ? 0.517 10.825 7.542 1.00 90.06 184 LEU A C 1
ATOM 1466 O O . LEU A 1 184 ? -0.477 11.142 8.202 1.00 90.06 184 LEU A O 1
ATOM 1470 N N . ARG A 1 185 ? 1.761 11.005 8.000 1.00 89.56 185 ARG A N 1
ATOM 1471 C CA . ARG A 1 185 ? 2.059 11.632 9.297 1.00 89.56 185 ARG A CA 1
ATOM 1472 C C . ARG A 1 185 ? 1.717 13.119 9.294 1.00 89.56 185 ARG A C 1
ATOM 1474 O O . ARG A 1 185 ? 1.152 13.597 10.279 1.00 89.56 185 ARG A O 1
ATOM 1481 N N . HIS A 1 186 ? 1.999 13.823 8.198 1.00 89.62 186 HIS A N 1
ATOM 1482 C CA . HIS A 1 186 ? 1.654 15.235 8.020 1.00 89.62 186 HIS A CA 1
ATOM 1483 C C . HIS A 1 186 ? 0.135 15.462 8.080 1.00 89.62 186 HIS A C 1
ATOM 1485 O O . HIS A 1 186 ? -0.336 16.418 8.686 1.00 89.62 186 HIS A O 1
ATOM 1491 N N . LEU A 1 187 ? -0.658 14.524 7.554 1.00 89.44 187 LEU A N 1
ATOM 1492 C CA . LEU A 1 187 ? -2.124 14.552 7.630 1.00 89.44 187 LEU A CA 1
ATOM 1493 C C . LEU A 1 187 ? -2.689 14.151 9.009 1.00 89.44 187 LEU A C 1
ATOM 1495 O O . LEU A 1 187 ? -3.907 14.012 9.171 1.00 89.44 187 LEU A O 1
ATOM 1499 N N . HIS A 1 188 ? -1.826 13.987 10.018 1.00 88.25 188 HIS A N 1
ATOM 1500 C CA . HIS A 1 188 ? -2.169 13.571 11.379 1.00 88.25 188 HIS A CA 1
ATOM 1501 C C . HIS A 1 188 ? -2.929 12.237 11.419 1.00 88.25 188 HIS A C 1
ATOM 1503 O O . HIS A 1 188 ? -3.952 12.099 12.101 1.00 88.25 188 HIS A O 1
ATOM 1509 N N . VAL A 1 189 ? -2.459 11.260 10.645 1.00 89.56 189 VAL A N 1
ATOM 1510 C CA . VAL A 1 189 ? -2.908 9.867 10.709 1.00 89.56 189 VAL A CA 1
ATOM 1511 C C . VAL A 1 189 ? -1.793 9.036 11.336 1.00 89.56 189 VAL A C 1
ATOM 1513 O O . VAL A 1 189 ? -0.626 9.149 10.958 1.00 89.56 189 VAL A O 1
ATOM 1516 N N . ASP A 1 190 ? -2.140 8.200 12.312 1.00 90.25 190 ASP A N 1
ATOM 1517 C CA . ASP A 1 190 ? -1.150 7.347 12.963 1.00 90.25 190 ASP A CA 1
ATOM 1518 C C . ASP A 1 190 ? -0.918 6.094 12.127 1.00 90.25 190 ASP A C 1
ATOM 1520 O O . ASP A 1 190 ? -1.809 5.266 11.963 1.00 90.25 190 ASP A O 1
ATOM 1524 N N . VAL A 1 191 ? 0.293 5.944 11.599 1.00 91.81 191 VAL A N 1
ATOM 1525 C CA . VAL A 1 191 ? 0.706 4.745 10.862 1.00 91.81 191 VAL A CA 1
ATOM 1526 C C . VAL A 1 191 ? 1.182 3.693 11.865 1.00 91.81 191 VAL A C 1
ATOM 1528 O O . VAL A 1 191 ? 2.191 3.910 12.542 1.00 91.81 191 VAL A O 1
ATOM 1531 N N . LEU A 1 192 ? 0.446 2.584 11.978 1.00 92.62 192 LEU A N 1
ATOM 1532 C CA . LEU A 1 192 ? 0.745 1.465 12.883 1.00 92.62 192 LEU A CA 1
ATOM 1533 C C . LEU A 1 192 ? 1.740 0.519 12.233 1.00 92.62 192 LEU A C 1
ATOM 1535 O O . LEU A 1 192 ? 2.807 0.244 12.776 1.00 92.62 192 LEU A O 1
ATOM 1539 N N . HIS A 1 193 ? 1.377 0.061 11.042 1.00 91.81 193 HIS A N 1
ATOM 1540 C CA . HIS A 1 193 ? 2.208 -0.795 10.229 1.00 91.81 193 HIS A CA 1
ATOM 1541 C C . HIS A 1 193 ? 2.207 -0.286 8.800 1.00 91.81 193 HIS A C 1
ATOM 1543 O O . HIS A 1 193 ? 1.173 0.122 8.276 1.00 91.81 193 HIS A O 1
ATOM 1549 N N . ALA A 1 194 ? 3.370 -0.299 8.172 1.00 91.25 194 ALA A N 1
ATOM 1550 C CA . ALA A 1 194 ? 3.490 -0.008 6.761 1.00 91.25 194 ALA A CA 1
ATOM 1551 C C . ALA A 1 194 ? 4.549 -0.921 6.147 1.00 91.25 194 ALA A C 1
ATOM 1553 O O . ALA A 1 194 ? 5.632 -1.126 6.699 1.00 91.25 194 ALA A O 1
ATOM 1554 N N . SER A 1 195 ? 4.192 -1.468 4.996 1.00 89.94 195 SER A N 1
ATOM 1555 C CA . SER A 1 195 ? 5.018 -2.286 4.122 1.00 89.94 195 SER A CA 1
ATOM 1556 C C . 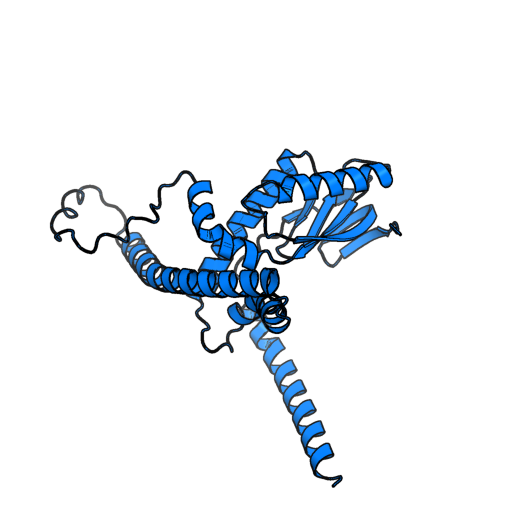SER A 1 195 ? 4.770 -1.839 2.675 1.00 89.94 195 SER A C 1
ATOM 1558 O O . SER A 1 195 ? 3.994 -0.919 2.424 1.00 89.94 195 SER A O 1
ATOM 1560 N N . PHE A 1 196 ? 5.409 -2.471 1.691 1.00 87.88 196 PHE A N 1
ATOM 1561 C CA . PHE A 1 196 ? 5.192 -2.122 0.279 1.00 87.88 196 PHE A CA 1
ATOM 1562 C C . PHE A 1 196 ? 3.801 -2.500 -0.244 1.00 87.88 196 PHE A C 1
ATOM 1564 O O . PHE A 1 196 ? 3.381 -1.961 -1.264 1.00 87.88 196 PHE A O 1
ATOM 1571 N N . ASN A 1 197 ? 3.108 -3.407 0.448 1.00 88.69 197 ASN A N 1
ATOM 1572 C CA . ASN A 1 197 ? 1.874 -4.032 -0.030 1.00 88.69 197 ASN A CA 1
ATOM 1573 C C . ASN A 1 197 ? 0.689 -3.777 0.909 1.00 88.69 197 ASN A C 1
ATOM 1575 O O . ASN A 1 197 ? -0.448 -3.996 0.520 1.00 88.69 197 ASN A O 1
ATOM 1579 N N . ARG A 1 198 ? 0.955 -3.386 2.158 1.00 90.31 198 ARG A N 1
ATOM 1580 C CA . ARG A 1 198 ? -0.044 -3.286 3.223 1.00 90.31 198 ARG A CA 1
ATOM 1581 C C . ARG A 1 198 ? 0.256 -2.083 4.099 1.00 90.31 198 ARG A C 1
ATOM 1583 O O . ARG A 1 198 ? 1.415 -1.815 4.422 1.00 90.31 198 ARG A O 1
ATOM 1590 N N . LEU A 1 199 ? -0.792 -1.383 4.493 1.00 92.38 199 LEU A N 1
ATOM 1591 C CA . LEU A 1 199 ? -0.748 -0.178 5.297 1.00 92.38 199 LEU A CA 1
ATOM 1592 C C . LEU A 1 199 ? -1.872 -0.229 6.334 1.00 92.38 199 LEU A C 1
ATOM 1594 O O . LEU A 1 199 ? -3.048 -0.228 5.996 1.00 92.38 199 LEU A O 1
ATOM 1598 N N . VAL A 1 200 ? -1.509 -0.214 7.611 1.00 93.44 200 VAL A N 1
ATOM 1599 C CA . VAL A 1 200 ? -2.453 -0.162 8.728 1.00 93.44 200 VAL A CA 1
ATOM 1600 C C . VAL A 1 200 ? -2.373 1.217 9.361 1.00 93.44 200 VAL A C 1
ATOM 1602 O O . VAL A 1 200 ? -1.336 1.617 9.903 1.00 93.44 200 VAL A O 1
ATOM 1605 N N . VAL A 1 201 ? -3.483 1.947 9.306 1.00 93.75 201 VAL A N 1
ATOM 1606 C CA . VAL A 1 201 ? -3.590 3.319 9.806 1.00 93.75 201 VAL A CA 1
ATOM 1607 C C . VAL A 1 201 ? -4.653 3.445 10.881 1.00 93.75 201 VAL A C 1
ATOM 1609 O O . VAL A 1 201 ? -5.700 2.812 10.829 1.00 93.75 201 VAL A O 1
ATOM 1612 N N . CYS A 1 202 ? -4.414 4.318 11.849 1.00 93.06 202 CYS A N 1
ATOM 1613 C CA . CYS A 1 202 ? -5.366 4.679 12.882 1.00 93.06 202 CYS A CA 1
ATOM 1614 C C . CYS A 1 202 ? -5.873 6.102 12.636 1.00 93.06 202 CYS A C 1
ATOM 1616 O O . CYS A 1 202 ? -5.116 7.074 12.574 1.00 93.06 202 CYS A O 1
ATOM 1618 N N . SER A 1 203 ? -7.192 6.217 12.478 1.00 89.00 203 SER A N 1
ATOM 1619 C CA . SER A 1 203 ? -7.874 7.456 12.086 1.00 89.00 203 SER A CA 1
ATOM 1620 C C . SER A 1 203 ? -8.018 8.477 13.226 1.00 89.00 203 SER A C 1
ATOM 1622 O O . SER A 1 203 ? -8.505 9.584 12.985 1.00 89.00 203 SER A O 1
ATOM 1624 N N . ARG A 1 204 ? -7.636 8.107 14.463 1.00 87.81 204 ARG A N 1
ATOM 1625 C CA . ARG A 1 204 ? -7.908 8.830 15.727 1.00 87.81 204 ARG A CA 1
ATOM 1626 C C . ARG A 1 204 ? -9.387 9.180 15.955 1.00 87.81 204 ARG A C 1
ATOM 1628 O O . ARG A 1 204 ? -9.709 10.062 16.747 1.00 87.81 204 ARG A O 1
ATOM 1635 N N . ARG A 1 205 ? -10.309 8.511 15.258 1.00 90.50 205 ARG A N 1
ATOM 1636 C CA . ARG A 1 205 ? -11.759 8.658 15.437 1.00 90.50 205 ARG A CA 1
ATOM 1637 C C . ARG A 1 205 ? -12.320 7.425 16.134 1.00 90.50 205 ARG A C 1
ATOM 1639 O O . ARG A 1 205 ? -11.854 6.311 15.908 1.00 90.50 205 ARG A O 1
ATOM 1646 N N . THR A 1 206 ? -13.303 7.629 17.001 1.00 88.31 206 THR A N 1
ATOM 1647 C CA . THR A 1 206 ? -14.036 6.556 17.691 1.00 88.31 206 THR A CA 1
ATOM 1648 C C . THR A 1 206 ? -15.195 6.028 16.850 1.00 88.31 206 THR A C 1
ATOM 1650 O O . THR A 1 206 ? -15.519 4.844 16.921 1.00 88.31 206 THR A O 1
ATOM 1653 N N . ASP A 1 207 ? -15.787 6.891 16.022 1.00 90.94 207 ASP A N 1
ATOM 1654 C CA . ASP A 1 207 ? -16.910 6.545 15.155 1.00 90.94 207 ASP A CA 1
ATOM 1655 C C . ASP A 1 207 ? -16.432 5.951 13.833 1.00 90.94 207 ASP A C 1
ATOM 1657 O O . ASP A 1 207 ? -15.561 6.510 13.160 1.00 90.94 207 ASP A O 1
ATOM 1661 N N . LEU A 1 208 ? -17.061 4.848 13.425 1.00 90.25 208 LEU A N 1
ATOM 1662 C CA . LEU A 1 208 ? -16.729 4.153 12.182 1.00 90.25 208 LEU A CA 1
ATOM 1663 C C . LEU A 1 208 ? -16.955 5.040 10.951 1.00 90.25 208 LEU A C 1
ATOM 1665 O O . LEU A 1 208 ? -16.070 5.153 10.111 1.00 90.25 208 LEU A O 1
ATOM 1669 N N . ALA A 1 209 ? -18.116 5.693 10.855 1.00 91.31 209 ALA A N 1
ATOM 1670 C CA . ALA A 1 209 ? -18.467 6.515 9.695 1.00 91.31 209 ALA A CA 1
ATOM 1671 C C . ALA A 1 209 ? -17.468 7.668 9.494 1.00 91.31 209 ALA A C 1
ATOM 1673 O O . ALA A 1 209 ? -16.946 7.868 8.398 1.00 91.31 209 ALA A O 1
ATOM 1674 N N . SER A 1 210 ? -17.127 8.368 10.580 1.00 91.94 210 SER A N 1
ATOM 1675 C CA . SER A 1 210 ? -16.136 9.448 10.576 1.00 91.94 210 SER A CA 1
ATOM 1676 C C . SER A 1 210 ? -14.730 8.950 10.227 1.00 91.94 210 SER A C 1
ATOM 1678 O O . SER A 1 210 ? -13.984 9.643 9.533 1.00 91.94 210 SER A O 1
ATOM 1680 N N . ALA A 1 211 ? -14.355 7.755 10.696 1.00 91.38 211 ALA A N 1
ATOM 1681 C CA . ALA A 1 211 ? -13.074 7.132 10.375 1.00 91.38 211 ALA A CA 1
ATOM 1682 C C . ALA A 1 211 ? -12.962 6.788 8.883 1.00 91.38 211 ALA A C 1
ATOM 1684 O O . ALA A 1 211 ? -11.971 7.150 8.249 1.00 91.38 211 ALA A O 1
ATOM 1685 N N . LEU A 1 212 ? -13.988 6.152 8.311 1.00 91.06 212 LEU A N 1
ATOM 1686 C CA . LEU A 1 212 ? -14.017 5.787 6.893 1.00 91.06 212 LEU A CA 1
ATOM 1687 C C . LEU A 1 212 ? -14.024 7.020 5.989 1.00 91.06 212 LEU A C 1
ATOM 1689 O O . LEU A 1 212 ? -13.246 7.075 5.044 1.00 91.06 212 LEU A O 1
ATOM 1693 N N . ALA A 1 213 ? -14.818 8.045 6.316 1.00 92.38 213 ALA A N 1
ATOM 1694 C CA . ALA A 1 213 ? -14.819 9.304 5.571 1.00 92.38 213 ALA A CA 1
ATOM 1695 C C . ALA A 1 213 ? -13.437 9.983 5.589 1.00 92.38 213 ALA A C 1
ATOM 1697 O O . ALA A 1 213 ? -12.996 10.551 4.590 1.00 92.38 213 ALA A O 1
ATOM 1698 N N . ARG A 1 214 ? -12.710 9.898 6.714 1.00 91.44 214 ARG A N 1
ATOM 1699 C CA . ARG A 1 214 ? -11.333 10.405 6.811 1.00 91.44 214 ARG A CA 1
ATOM 1700 C C . ARG A 1 214 ? -10.370 9.612 5.928 1.00 91.44 214 ARG A C 1
ATOM 1702 O O . ARG A 1 214 ? -9.516 10.232 5.304 1.00 91.44 214 ARG A O 1
ATOM 1709 N N . VAL A 1 215 ? -10.503 8.287 5.869 1.00 91.38 215 VAL A N 1
ATOM 1710 C CA . VAL A 1 215 ? -9.678 7.427 5.003 1.00 91.38 215 VAL A CA 1
ATOM 1711 C C . VAL A 1 215 ? -9.991 7.649 3.521 1.00 91.38 215 VAL A C 1
ATOM 1713 O O . VAL A 1 215 ? -9.068 7.753 2.725 1.00 91.38 215 VAL A O 1
ATOM 1716 N N . ASP A 1 216 ? -11.256 7.814 3.138 1.00 91.25 216 ASP A N 1
ATOM 1717 C CA . ASP A 1 216 ? -11.620 8.146 1.754 1.00 91.25 216 ASP A CA 1
ATOM 1718 C C . ASP A 1 216 ? -11.037 9.505 1.325 1.00 91.25 216 ASP A C 1
ATOM 1720 O O . ASP A 1 216 ? -10.404 9.633 0.274 1.00 91.25 216 ASP A O 1
ATOM 1724 N N . ASN A 1 217 ? -11.147 10.516 2.195 1.00 91.94 217 ASN A N 1
ATOM 1725 C CA . ASN A 1 217 ? -10.529 11.822 1.966 1.00 91.94 217 ASN A CA 1
ATOM 1726 C C . ASN A 1 217 ? -9.000 11.729 1.872 1.00 91.94 217 ASN A C 1
ATOM 1728 O O . ASN A 1 217 ? -8.404 12.369 1.008 1.00 91.94 217 ASN A O 1
ATOM 1732 N N . LEU A 1 218 ? -8.367 10.920 2.724 1.00 91.69 218 LEU A N 1
ATOM 1733 C CA . LEU A 1 218 ? -6.932 10.646 2.680 1.00 91.69 218 LEU A CA 1
ATOM 1734 C C . LEU A 1 218 ? -6.522 10.054 1.326 1.00 91.69 218 LEU A C 1
ATOM 1736 O O . LEU A 1 218 ? -5.607 10.567 0.688 1.00 91.69 218 LEU A O 1
ATOM 1740 N N . THR A 1 219 ? -7.230 9.027 0.855 1.00 90.56 219 THR A N 1
ATOM 1741 C CA . THR A 1 219 ? -6.971 8.401 -0.447 1.00 90.56 219 THR A CA 1
ATOM 1742 C C . THR A 1 219 ? -7.140 9.403 -1.590 1.00 90.56 219 THR A C 1
ATOM 1744 O O . THR A 1 219 ? -6.324 9.428 -2.512 1.00 90.56 219 THR A O 1
ATOM 1747 N N . ARG A 1 220 ? -8.143 10.291 -1.522 1.00 90.69 220 ARG A N 1
ATOM 1748 C CA . ARG A 1 220 ? -8.334 11.365 -2.512 1.00 90.69 220 ARG A CA 1
ATOM 1749 C C . ARG A 1 220 ? -7.175 12.366 -2.515 1.00 90.69 220 ARG A C 1
ATOM 1751 O O . ARG A 1 220 ? -6.700 12.728 -3.587 1.00 90.69 220 ARG A O 1
ATOM 1758 N N . LEU A 1 221 ? -6.702 12.784 -1.339 1.00 91.19 221 LEU A N 1
ATOM 1759 C CA . LEU A 1 221 ? -5.562 13.699 -1.207 1.00 91.19 221 LEU A CA 1
ATOM 1760 C C . LEU A 1 221 ? -4.272 13.078 -1.747 1.00 91.19 221 LEU A C 1
ATOM 1762 O O . LEU A 1 221 ? -3.541 13.736 -2.484 1.00 91.19 221 LEU A O 1
ATOM 1766 N N . LEU A 1 222 ? -4.023 11.804 -1.436 1.00 90.38 222 LEU A N 1
ATOM 1767 C CA . LEU A 1 222 ? -2.864 11.078 -1.951 1.00 90.38 222 LEU A CA 1
ATOM 1768 C C . LEU A 1 222 ? -2.911 10.966 -3.478 1.00 90.38 222 LEU A C 1
ATOM 1770 O O . LEU A 1 222 ? -1.918 11.273 -4.128 1.00 90.38 222 LEU A O 1
ATOM 1774 N N . ARG A 1 223 ? -4.066 10.632 -4.067 1.00 88.00 223 ARG A N 1
ATOM 1775 C CA . ARG A 1 223 ? -4.234 10.588 -5.533 1.00 88.00 223 ARG A CA 1
ATOM 1776 C C . ARG A 1 223 ? -4.046 11.951 -6.209 1.00 88.00 223 ARG A C 1
ATOM 1778 O O . ARG A 1 223 ? -3.672 11.996 -7.377 1.00 88.00 223 ARG A O 1
ATOM 1785 N N . GLY A 1 224 ? -4.288 13.050 -5.492 1.00 86.44 224 GLY A N 1
ATOM 1786 C CA . GLY A 1 224 ? -4.029 14.407 -5.980 1.00 86.44 224 GLY A CA 1
ATOM 1787 C C . GLY A 1 224 ? -2.540 14.749 -6.090 1.00 86.44 224 GLY A C 1
ATOM 1788 O O . GLY A 1 224 ? -2.171 15.634 -6.860 1.00 86.44 224 GLY A O 1
ATOM 1789 N N . GLN A 1 225 ? -1.671 14.040 -5.364 1.00 87.25 225 GLN A N 1
ATOM 1790 C CA . GLN A 1 225 ? -0.230 14.235 -5.462 1.00 87.25 225 GLN A CA 1
ATOM 1791 C C . GLN A 1 225 ? 0.315 13.520 -6.705 1.00 87.25 225 GLN A C 1
ATOM 1793 O O . GLN A 1 225 ? 0.095 12.316 -6.874 1.00 87.25 225 GLN A O 1
ATOM 1798 N N . PRO A 1 226 ? 1.104 14.200 -7.557 1.00 84.00 226 PRO A N 1
ATOM 1799 C CA . PRO A 1 226 ? 1.608 13.599 -8.790 1.00 84.00 226 PRO A CA 1
ATOM 1800 C C . PRO A 1 226 ? 2.440 12.334 -8.535 1.00 84.00 226 PRO A C 1
ATOM 1802 O O . PRO A 1 226 ? 2.377 11.393 -9.325 1.00 84.00 226 PRO A O 1
ATOM 1805 N N . LEU A 1 227 ? 3.159 12.285 -7.406 1.00 86.00 227 LEU A N 1
ATOM 1806 C CA . LEU A 1 227 ? 4.014 11.166 -6.999 1.00 86.00 227 LEU A CA 1
ATOM 1807 C C . LEU A 1 227 ? 3.240 9.868 -6.707 1.00 86.00 227 LEU A C 1
ATOM 1809 O O . LEU A 1 227 ? 3.812 8.785 -6.829 1.00 86.00 227 LEU A O 1
ATOM 1813 N N . PHE A 1 228 ? 1.961 9.961 -6.330 1.00 86.81 228 PHE A N 1
ATOM 1814 C CA . PHE A 1 228 ? 1.113 8.811 -5.985 1.00 86.81 228 PHE A CA 1
ATOM 1815 C C . PHE A 1 228 ? -0.066 8.639 -6.950 1.00 86.81 228 PHE A C 1
ATOM 1817 O O . PHE A 1 228 ? -0.979 7.865 -6.684 1.00 86.81 228 PHE A O 1
ATOM 1824 N N . SER A 1 229 ? -0.046 9.330 -8.090 1.00 83.88 229 SER A N 1
ATOM 1825 C CA . SER A 1 229 ? -1.144 9.335 -9.065 1.00 83.88 229 SER A CA 1
ATOM 1826 C C . SER A 1 229 ? -1.492 7.953 -9.634 1.00 83.88 229 SER A C 1
ATOM 1828 O O . SER A 1 229 ? -2.630 7.723 -10.041 1.00 83.88 229 SER A O 1
ATOM 1830 N N . ARG A 1 230 ? -0.525 7.027 -9.679 1.00 85.25 230 ARG A N 1
ATOM 1831 C CA . ARG A 1 230 ? -0.705 5.644 -10.158 1.00 85.25 230 ARG A CA 1
ATOM 1832 C C . ARG A 1 230 ? -0.693 4.617 -9.027 1.00 85.25 230 ARG A C 1
ATOM 1834 O O . ARG A 1 230 ? -0.756 3.420 -9.301 1.00 85.25 230 ARG A O 1
ATOM 1841 N N . LEU A 1 231 ? -0.566 5.067 -7.780 1.00 88.25 231 LEU A N 1
ATOM 1842 C CA . LEU A 1 231 ? -0.665 4.205 -6.612 1.00 88.25 231 LEU A CA 1
ATOM 1843 C C . LEU A 1 231 ? -2.141 3.897 -6.370 1.00 88.25 231 LEU A C 1
ATOM 1845 O O . LEU A 1 231 ? -2.956 4.817 -6.276 1.00 88.25 231 LEU A O 1
ATOM 1849 N N . ASP A 1 232 ? -2.473 2.616 -6.246 1.00 87.75 232 ASP A N 1
ATOM 1850 C CA . ASP A 1 232 ? -3.818 2.220 -5.856 1.00 87.75 232 ASP A CA 1
ATOM 1851 C C . ASP A 1 232 ? -3.838 1.791 -4.389 1.00 87.75 232 ASP A C 1
ATOM 1853 O O . ASP A 1 232 ? -2.957 1.069 -3.922 1.00 87.75 232 ASP A O 1
ATOM 1857 N N . ILE A 1 233 ? -4.824 2.304 -3.660 1.00 90.94 233 ILE A N 1
ATOM 1858 C CA . ILE A 1 233 ? -4.994 2.098 -2.225 1.00 90.94 233 ILE A CA 1
ATOM 1859 C C . ILE A 1 233 ? -6.397 1.545 -2.044 1.00 90.94 233 ILE A C 1
ATOM 1861 O O . ILE A 1 233 ? -7.384 2.259 -2.245 1.00 90.94 233 ILE A O 1
ATOM 1865 N N . GLN A 1 234 ? -6.471 0.271 -1.681 1.00 90.38 234 GLN A N 1
ATOM 1866 C CA . GLN A 1 234 ? -7.723 -0.454 -1.540 1.00 90.38 234 GLN A CA 1
ATOM 1867 C C . GLN A 1 234 ? -8.039 -0.681 -0.070 1.00 90.38 234 GLN A C 1
ATOM 1869 O O . GLN A 1 234 ? -7.156 -0.908 0.753 1.00 90.38 234 GLN A O 1
ATOM 1874 N N . TYR A 1 235 ? -9.319 -0.599 0.273 1.00 91.00 235 TYR A N 1
ATOM 1875 C CA . TYR A 1 235 ? -9.780 -0.926 1.613 1.00 91.00 235 TYR A CA 1
ATOM 1876 C C . TYR A 1 235 ? -9.822 -2.446 1.790 1.00 91.00 235 TYR A C 1
ATOM 1878 O O . TYR A 1 235 ? -10.499 -3.126 1.022 1.00 91.00 235 TYR A O 1
ATOM 1886 N N . ALA A 1 236 ? -9.152 -2.957 2.824 1.00 91.25 236 ALA A N 1
ATOM 1887 C CA . ALA A 1 236 ? -9.172 -4.377 3.160 1.00 91.25 236 ALA A CA 1
ATOM 1888 C C . ALA A 1 236 ? -10.112 -4.659 4.340 1.00 91.25 236 ALA A C 1
ATOM 1890 O O . ALA A 1 236 ? -11.073 -5.417 4.224 1.00 91.25 236 ALA A O 1
ATOM 1891 N N . ASN A 1 237 ? -9.846 -4.055 5.501 1.00 91.69 237 ASN A N 1
ATOM 1892 C CA . ASN A 1 237 ? -10.581 -4.318 6.741 1.00 91.69 237 ASN A CA 1
ATOM 1893 C C . ASN A 1 237 ? -10.615 -3.083 7.650 1.00 91.69 237 ASN A C 1
ATOM 1895 O O . ASN A 1 237 ? -9.756 -2.210 7.564 1.00 91.69 237 ASN A O 1
ATOM 1899 N N . SER A 1 238 ? -11.551 -3.042 8.599 1.00 93.19 238 SER A N 1
ATOM 1900 C CA . SER A 1 238 ? -11.547 -2.052 9.678 1.00 93.19 238 SER A CA 1
ATOM 1901 C C . SER A 1 238 ? -11.728 -2.703 11.041 1.00 93.19 238 SER A C 1
ATOM 1903 O O . SER A 1 238 ? -12.347 -3.759 11.196 1.00 93.19 238 SER A O 1
ATOM 1905 N N . TRP A 1 239 ? -11.158 -2.051 12.045 1.00 93.81 239 TRP A N 1
ATOM 1906 C CA . TRP A 1 239 ? -11.050 -2.533 13.410 1.00 93.81 239 TRP A CA 1
ATOM 1907 C C . TRP A 1 239 ? -11.497 -1.423 14.351 1.00 93.81 239 TRP A C 1
ATOM 1909 O O . TRP A 1 239 ? -10.930 -0.334 14.330 1.00 93.81 239 TRP A O 1
ATOM 1919 N N . ARG A 1 240 ? -12.493 -1.676 15.207 1.00 91.50 240 ARG A N 1
ATOM 1920 C CA . ARG A 1 240 ? -12.953 -0.679 16.195 1.00 91.50 240 ARG A CA 1
ATOM 1921 C C . ARG A 1 240 ? -11.904 -0.429 17.271 1.00 91.50 240 ARG A C 1
ATOM 1923 O O . ARG A 1 240 ? -11.708 0.699 17.698 1.00 91.50 240 ARG A O 1
ATOM 1930 N N . ARG A 1 241 ? -11.293 -1.516 17.734 1.00 92.12 241 ARG A N 1
ATOM 1931 C CA . ARG A 1 241 ? -10.192 -1.555 18.695 1.00 92.12 241 ARG A CA 1
ATOM 1932 C C . ARG A 1 241 ? -9.211 -2.601 18.203 1.00 92.12 241 ARG A C 1
ATOM 1934 O O . ARG A 1 241 ? -9.653 -3.682 17.805 1.00 92.12 241 ARG A O 1
ATOM 1941 N N . LEU A 1 242 ? -7.927 -2.275 18.225 1.00 93.56 242 LEU A N 1
ATOM 1942 C CA . LEU A 1 242 ? -6.869 -3.115 17.679 1.00 93.56 242 LEU A CA 1
ATOM 1943 C C . LEU A 1 242 ? -5.710 -3.188 18.673 1.00 93.56 242 LEU A C 1
ATOM 1945 O O . LEU A 1 242 ? -5.175 -2.166 19.094 1.00 93.56 242 LEU A O 1
ATOM 1949 N N . ILE A 1 243 ? -5.326 -4.401 19.047 1.00 94.19 243 ILE A N 1
ATOM 1950 C CA . ILE A 1 243 ? -4.045 -4.700 19.678 1.00 94.19 243 ILE A CA 1
ATOM 1951 C C . ILE A 1 243 ? -3.141 -5.200 18.560 1.00 94.19 243 ILE A C 1
ATOM 1953 O O . ILE A 1 243 ? -3.437 -6.209 17.917 1.00 94.19 243 ILE A O 1
ATOM 1957 N N . TRP A 1 244 ? -2.065 -4.469 18.312 1.00 92.50 244 TRP A N 1
ATOM 1958 C CA . TRP A 1 244 ? -1.128 -4.753 17.237 1.00 92.50 244 TRP A CA 1
ATOM 1959 C C . TRP A 1 244 ? 0.239 -5.110 17.817 1.00 92.50 244 TRP A C 1
ATOM 1961 O O . TRP A 1 244 ? 0.740 -4.398 18.689 1.00 92.50 244 TRP A O 1
ATOM 1971 N N . MET A 1 245 ? 0.848 -6.192 17.331 1.00 90.81 245 MET A N 1
ATOM 1972 C CA . MET A 1 245 ? 2.223 -6.571 17.663 1.00 90.81 245 MET A CA 1
ATOM 1973 C C . MET A 1 245 ? 3.076 -6.663 16.396 1.00 90.81 245 MET A C 1
ATOM 1975 O O . MET A 1 245 ? 4.097 -5.984 16.308 1.00 90.81 245 MET A O 1
ATOM 1979 N N . ASP A 1 246 ? 2.636 -7.429 15.399 1.00 87.75 246 ASP A N 1
ATOM 1980 C CA . ASP A 1 246 ? 3.268 -7.520 14.080 1.00 87.75 246 ASP A CA 1
ATOM 1981 C C . ASP A 1 246 ? 2.253 -7.941 12.995 1.00 87.75 246 ASP A C 1
ATOM 1983 O O . ASP A 1 246 ? 1.061 -8.104 13.267 1.00 87.75 246 ASP A O 1
ATOM 1987 N N . GLN A 1 247 ? 2.714 -8.108 11.750 1.00 85.94 247 GLN A N 1
ATOM 1988 C CA . GLN A 1 247 ? 1.861 -8.467 10.611 1.00 85.94 247 GLN A CA 1
ATOM 1989 C C . GLN A 1 247 ? 1.112 -9.804 10.788 1.00 85.94 247 GLN A C 1
ATOM 1991 O O . GLN A 1 247 ? 0.043 -9.971 10.193 1.00 85.94 247 GLN A O 1
ATOM 1996 N N . ALA A 1 248 ? 1.657 -10.745 11.561 1.00 87.19 248 ALA A N 1
ATOM 1997 C CA . ALA A 1 248 ? 1.072 -12.060 11.826 1.00 87.19 248 ALA A CA 1
ATOM 1998 C C . ALA A 1 248 ? 0.315 -12.114 13.168 1.00 87.19 248 ALA A C 1
ATOM 2000 O O . ALA A 1 248 ? -0.597 -12.923 13.326 1.00 87.19 248 ALA A O 1
ATOM 2001 N N . ASN A 1 249 ? 0.659 -11.234 14.105 1.00 91.19 249 ASN A N 1
ATOM 2002 C CA . ASN A 1 249 ? 0.203 -11.208 15.485 1.00 91.19 249 ASN A CA 1
ATOM 2003 C C . ASN A 1 249 ? -0.542 -9.897 15.760 1.00 91.19 249 ASN A C 1
ATOM 2005 O O . ASN A 1 249 ? 0.028 -8.889 16.190 1.00 91.19 249 ASN A O 1
ATOM 2009 N N . TYR A 1 250 ? -1.850 -9.913 15.529 1.00 92.31 250 TYR A N 1
ATOM 2010 C CA . TYR A 1 250 ? -2.743 -8.817 15.880 1.00 92.31 250 TYR A CA 1
ATOM 2011 C C . TYR A 1 250 ? -4.132 -9.357 16.217 1.00 92.31 250 TYR A C 1
ATOM 2013 O O . TYR A 1 250 ? -4.570 -10.382 15.696 1.00 92.31 250 TYR A O 1
ATOM 2021 N N . ALA A 1 251 ? -4.831 -8.660 17.106 1.00 92.44 251 ALA A N 1
ATOM 2022 C CA . ALA A 1 251 ? -6.180 -9.011 17.519 1.00 92.44 251 ALA A CA 1
ATOM 2023 C C . ALA A 1 251 ? -7.018 -7.744 17.627 1.00 92.44 251 ALA A C 1
ATOM 2025 O O . ALA A 1 251 ? -6.589 -6.735 18.186 1.00 92.44 251 ALA A O 1
ATOM 2026 N N . GLY A 1 252 ? -8.235 -7.781 17.107 1.00 91.44 252 GLY A N 1
ATOM 2027 C CA . GLY A 1 252 ? -9.103 -6.621 17.142 1.00 91.44 252 GLY A CA 1
ATOM 2028 C C . GLY A 1 252 ? -10.554 -6.982 16.925 1.00 91.44 252 GLY A C 1
ATOM 2029 O O . GLY A 1 252 ? -10.893 -8.056 16.432 1.00 91.44 252 GLY A O 1
ATOM 2030 N N . ILE A 1 253 ? -11.423 -6.045 17.283 1.00 92.50 253 ILE A N 1
ATOM 2031 C CA . ILE A 1 253 ? -12.849 -6.164 16.995 1.00 92.50 253 ILE A CA 1
ATOM 2032 C C . ILE A 1 253 ? -13.043 -5.688 15.562 1.00 92.50 253 ILE A C 1
ATOM 2034 O O . ILE A 1 253 ? -13.067 -4.477 15.313 1.00 92.50 253 ILE A O 1
ATOM 2038 N N . LYS A 1 254 ? -13.139 -6.641 14.633 1.00 91.44 254 LYS A N 1
ATOM 2039 C CA . LYS A 1 254 ? -13.424 -6.351 13.229 1.00 91.44 254 LYS A CA 1
ATOM 2040 C C . LYS A 1 254 ? -14.796 -5.698 13.117 1.00 91.44 254 LYS A C 1
ATOM 2042 O O . LYS A 1 254 ? -15.757 -6.131 13.753 1.00 91.44 254 LYS A O 1
ATOM 2047 N N . VAL A 1 255 ? -14.871 -4.645 12.318 1.00 87.56 255 VAL A N 1
ATOM 2048 C CA . VAL A 1 255 ? -16.131 -4.005 11.962 1.00 87.56 255 VAL A CA 1
ATOM 2049 C C . VAL A 1 255 ? -16.331 -4.220 10.478 1.00 87.56 255 VAL A C 1
ATOM 2051 O O . VAL A 1 255 ? -15.480 -3.861 9.665 1.00 87.56 255 VAL A O 1
ATOM 2054 N N . ASN A 1 256 ? -17.446 -4.846 10.125 1.00 77.12 256 ASN A N 1
ATOM 2055 C CA . ASN A 1 256 ? -17.802 -4.975 8.726 1.00 77.12 256 ASN A CA 1
ATOM 2056 C C . ASN A 1 256 ? -18.316 -3.620 8.254 1.00 77.12 256 ASN A C 1
ATOM 2058 O O . ASN A 1 256 ? -19.202 -3.013 8.860 1.00 77.12 256 ASN A O 1
ATOM 2062 N N . CYS A 1 257 ? -17.687 -3.127 7.202 1.00 63.88 257 CYS A N 1
ATOM 2063 C CA . CYS A 1 257 ? -18.216 -2.044 6.407 1.00 63.88 257 CYS A CA 1
ATOM 2064 C C . CYS A 1 257 ? -18.780 -2.758 5.190 1.00 63.88 257 CYS A C 1
ATOM 2066 O O . CYS A 1 257 ? -17.985 -3.349 4.459 1.00 63.88 257 CYS A O 1
ATOM 2068 N N . TRP A 1 258 ? -20.108 -2.707 5.050 1.00 45.28 258 TRP A N 1
ATOM 2069 C CA . TRP A 1 258 ? -20.934 -3.483 4.115 1.00 45.28 258 TRP A CA 1
ATOM 2070 C C . TRP A 1 258 ? -21.222 -4.919 4.569 1.00 45.28 258 TRP A C 1
ATOM 2072 O O . TRP A 1 258 ? -20.272 -5.676 4.873 1.00 45.28 258 TRP A O 1
#

InterPro domains:
  IPR013697 DNA polymerase epsilon, catalytic subunit A, C-terminal [PF08490] (32-253)
  IPR013697 DNA polymerase epsilon, catalytic subunit A, C-terminal [SM01159] (3-253)
  IPR029703 DNA polymerase epsilon catalytic subunit [PTHR10670] (32-256)

Secondary structure (DSSP, 8-state):
--HHHHHHHHHHHHHHHHHHHHHHHHTTTS--S----EE--EEE-SPEEEEEEESHHHHHHHTTTTTGGGGS----TTTT--S---S-SSSS---S---HHHHHHHHHHHHHHHHHHHHHHHHHHHHHHHHHHHHHH--HHHHHHHHHHHHHHH-TTSTT--HHHHHHHHHHHHHHHHHHHHHHHHTT-EEEEE-SSEEEEE-S-SSHHHHHHHHHHHHHHHHHSGGGTT-EEEEEEEEEEEEESSSS-EEEEEE---

Sequence (258 aa):
MYSLVFTLYYCYNFLCLVKLHLQSRQLNVFYAFQVSEINRSGFYQHVCVDLDLCNLAVNTLLMASRVPELEGASVTFDTLSSEDRPLDVQLTDISGGLNLGANITSYDETAASGAAFRVLRSVNSMVAGWVKDVTHYGNALADEQIVHFYQWLRSPRSLLYDPALRRSLQKLMKKVYVKLVDELRHLHVDVLHASFNRLVVCSRRTDLASALARVDNLTRLLRGQPLFSRLDIQYANSWRRLIWMDQANYAGIKVNCW

Organism: NCBI:txid117903